Protein AF-A0A080ZHM0-F1 (afdb_monomer_lite)

Foldseek 3Di:
DDDDDDDDDDDDDDDDDDDDDDDDDDPVVVVVVVVVVVVVVVVVVVVVVVVVVVVVVVVVVVVVVVVVVVVVVVVVVVVVVVVVVVVVVVVVVVVVVVVVVVVVVVVVVVVVVVVVVVVVVVVVVVVVVVVVVVVVVVVVVVVVVVVVVVVVVVVVVVVVVVVVVVVVVVVVVVVVVVVVVVVVVVVVVVVVVVVVVVVVVVVVVVVVVVVVVVVVVVVVDDDDDDDDPPVVVVVVVVVVVVVVVVVVVVVVVVVVVVVVVVVVVVVLDDPPVVVVVLVVCCVPDPPNVVSVVVVCVVNVPDQVRCVVVPNHDPPPDDDDDDPPPPPDDDDDDDDDDDDDDDPVVPPPDDPVRVVVVVVVVVVVVVD

pLDDT: mean 74.4, std 22.57, range [29.42, 98.56]

Radius of gyration: 87.2 Å; chains: 1; bounding box: 146×55×268 Å

Sequence (367 aa):
PRARDSRRGGTTAKNTIEAAGGRNCSAKGTIERLQAARHDAVVQNEEVSDVGSHHDRLVQELQHAQTQVEVLATQCQAHEKELILLRDRIEELQAANETLQDDEREARSRAAEYEQGYMDLLTEIEKIKISNEVEKAALMAKSEEHASSIDSQKLYDLEARLTTSEADKIVAQQDAERLQRDLDALEDVLHQFQVASKAQKERVAAMEVELEQAKKELQTRQPLPEPTEGEVNDLKRVMEKLAKKTHECEQLREALESTATQYNSERDVLDKRLAAQLVVAYVDSNKKGEVLQLMARMMSFTEEQKRRVGLGYPIEGNGGGGLFSSIIGLVAPGEGGSAPVDPSAIEGKSFADMWSEFLLDEASKGK

Structure (mmCIF, N/CA/C/O backbone):
data_AF-A0A080ZHM0-F1
#
_entry.id   AF-A0A080ZHM0-F1
#
loop_
_atom_site.group_PDB
_atom_site.id
_atom_site.type_symbol
_atom_site.label_atom_id
_atom_site.label_alt_id
_atom_site.label_comp_id
_atom_site.label_asym_id
_atom_site.label_entity_id
_atom_site.label_seq_id
_atom_site.pdbx_PDB_ins_code
_atom_site.Cartn_x
_atom_site.Cartn_y
_atom_site.Cartn_z
_atom_site.occupancy
_atom_site.B_iso_or_equiv
_atom_site.auth_seq_id
_atom_site.auth_comp_id
_atom_site.auth_asym_id
_atom_site.auth_atom_id
_atom_site.pdbx_PDB_model_num
ATOM 1 N N . PRO A 1 1 ? 22.798 5.427 -99.758 1.00 39.62 1 PRO A N 1
ATOM 2 C CA . PRO A 1 1 ? 22.773 6.784 -100.363 1.00 39.62 1 PRO A CA 1
ATOM 3 C C . PRO A 1 1 ? 23.748 6.877 -101.553 1.00 39.62 1 PRO A C 1
ATOM 5 O O . PRO A 1 1 ? 24.943 6.737 -101.351 1.00 39.62 1 PRO A O 1
ATOM 8 N N . ARG A 1 2 ? 23.165 6.989 -102.762 1.00 35.22 2 ARG A N 1
ATOM 9 C CA . ARG A 1 2 ? 23.664 7.398 -104.106 1.00 35.22 2 ARG A CA 1
ATOM 10 C C . ARG A 1 2 ? 25.187 7.591 -104.292 1.00 35.22 2 ARG A C 1
ATOM 12 O O . ARG A 1 2 ? 25.775 8.362 -103.557 1.00 35.22 2 ARG A O 1
ATOM 19 N N . ALA A 1 3 ? 25.896 6.923 -105.208 1.00 40.38 3 ALA A N 1
ATOM 20 C CA . ALA A 1 3 ? 25.754 6.732 -106.667 1.00 40.38 3 ALA A CA 1
ATOM 21 C C . ALA A 1 3 ? 26.242 7.900 -107.559 1.00 40.38 3 ALA A C 1
ATOM 23 O O . ALA A 1 3 ? 25.756 9.020 -107.426 1.00 40.38 3 ALA A O 1
ATOM 24 N N . ARG A 1 4 ? 27.033 7.487 -108.571 1.00 37.59 4 ARG A N 1
ATOM 25 C CA . ARG A 1 4 ? 27.411 8.077 -109.879 1.00 37.59 4 ARG A CA 1
ATOM 26 C C . ARG A 1 4 ? 28.727 8.854 -109.983 1.00 37.59 4 ARG A C 1
ATOM 28 O O . ARG A 1 4 ? 29.068 9.564 -109.055 1.00 37.59 4 ARG A O 1
ATOM 35 N N . ASP A 1 5 ? 29.431 8.923 -111.117 1.00 42.56 5 ASP A N 1
ATOM 36 C CA . ASP A 1 5 ? 29.635 8.154 -112.375 1.00 42.56 5 ASP A CA 1
ATOM 37 C C . ASP A 1 5 ? 30.340 9.141 -113.350 1.00 42.56 5 ASP A C 1
ATOM 39 O O . ASP A 1 5 ? 30.078 10.341 -113.275 1.00 42.56 5 ASP A O 1
ATOM 43 N N . SER A 1 6 ? 31.106 8.615 -114.319 1.00 37.19 6 SER A N 1
ATOM 44 C CA . SER A 1 6 ? 31.456 9.217 -115.630 1.00 37.19 6 SER A CA 1
ATOM 45 C C . SER A 1 6 ? 32.585 10.278 -115.712 1.00 37.19 6 SER A C 1
ATOM 47 O O . SER A 1 6 ? 32.684 11.135 -114.850 1.00 37.19 6 SER A O 1
ATOM 49 N N . ARG A 1 7 ? 33.404 10.447 -116.773 1.00 38.41 7 ARG A N 1
ATOM 50 C CA . ARG A 1 7 ? 33.971 9.683 -117.925 1.00 38.41 7 ARG A CA 1
ATOM 51 C C . ARG A 1 7 ? 34.630 10.733 -118.864 1.00 38.41 7 ARG A C 1
ATOM 53 O O . ARG A 1 7 ? 34.099 11.832 -118.959 1.00 38.41 7 ARG A O 1
ATOM 60 N N . ARG A 1 8 ? 35.618 10.311 -119.680 1.00 33.88 8 ARG A N 1
ATOM 61 C CA . ARG A 1 8 ? 36.198 10.955 -120.907 1.00 33.88 8 ARG A CA 1
ATOM 62 C C . ARG A 1 8 ? 37.084 12.196 -120.684 1.00 33.88 8 ARG A C 1
ATOM 64 O O . ARG A 1 8 ? 36.764 13.033 -119.867 1.00 33.88 8 ARG A O 1
ATOM 71 N N . GLY A 1 9 ? 38.196 12.411 -121.391 1.00 31.44 9 GLY A N 1
ATOM 72 C CA . GLY A 1 9 ? 38.709 11.848 -122.647 1.00 31.44 9 GLY A CA 1
ATOM 73 C C . GLY A 1 9 ? 39.011 12.999 -123.620 1.00 31.44 9 GLY A C 1
ATOM 74 O O . GLY A 1 9 ? 38.107 13.771 -123.918 1.00 31.44 9 GLY A O 1
ATOM 75 N N . GLY A 1 10 ? 40.246 13.116 -124.116 1.00 32.09 10 GLY A N 1
ATOM 76 C CA . GLY A 1 10 ? 40.623 14.126 -125.111 1.00 32.09 10 GLY A CA 1
ATOM 77 C C . GLY A 1 10 ? 42.081 13.998 -125.550 1.00 32.09 10 GLY A C 1
ATOM 78 O O . GLY A 1 10 ? 42.990 14.335 -124.801 1.00 32.09 10 GLY A O 1
ATOM 79 N N . THR A 1 11 ? 42.289 13.497 -126.765 1.00 34.88 11 THR A N 1
ATOM 80 C CA . THR A 1 11 ? 43.578 13.372 -127.456 1.00 34.88 11 THR A CA 1
ATOM 81 C C . THR A 1 11 ? 43.416 14.061 -128.806 1.00 34.88 11 THR A C 1
ATOM 83 O O . THR A 1 11 ? 42.456 13.762 -129.517 1.00 34.88 11 THR A O 1
ATOM 86 N N . THR A 1 12 ? 44.344 14.940 -129.185 1.00 35.91 12 THR A N 1
ATOM 87 C CA . THR A 1 12 ? 44.371 15.537 -130.527 1.00 35.91 12 THR A CA 1
ATOM 88 C C . THR A 1 12 ? 45.809 15.564 -131.026 1.00 35.91 12 THR A C 1
ATOM 90 O O . THR A 1 12 ? 46.665 16.223 -130.448 1.00 35.91 12 THR A O 1
ATOM 93 N N . ALA A 1 13 ? 46.060 14.840 -132.112 1.00 32.66 13 ALA A N 1
ATOM 94 C CA . ALA A 1 13 ? 47.261 14.935 -132.927 1.00 32.66 13 ALA A CA 1
ATOM 95 C C . ALA A 1 13 ? 46.839 15.332 -134.343 1.00 32.66 13 ALA A C 1
ATOM 97 O O . ALA A 1 13 ? 45.836 14.805 -134.831 1.00 32.66 13 ALA A O 1
ATOM 98 N N . LYS A 1 14 ? 47.612 16.223 -134.977 1.00 34.69 14 LYS A N 1
ATOM 99 C CA . LYS A 1 14 ? 47.964 16.251 -136.413 1.00 34.69 14 LYS A CA 1
ATOM 100 C C . LYS A 1 14 ? 48.491 17.637 -136.796 1.00 34.69 14 LYS A C 1
ATOM 102 O O . LYS A 1 14 ? 47.764 18.616 -136.691 1.00 34.69 14 LYS A O 1
ATOM 107 N N . ASN A 1 15 ? 49.715 17.703 -137.313 1.00 32.84 15 ASN A N 1
ATOM 108 C CA . ASN A 1 15 ? 49.937 17.995 -138.732 1.00 32.84 15 ASN A CA 1
ATOM 109 C C . ASN A 1 15 ? 51.432 17.991 -139.069 1.00 32.84 15 ASN A C 1
ATOM 111 O O . ASN A 1 15 ? 52.245 18.626 -138.406 1.00 32.84 15 ASN A O 1
ATOM 115 N N . THR A 1 16 ? 51.742 17.276 -140.145 1.00 33.47 16 THR A N 1
ATOM 116 C CA . THR A 1 16 ? 53.037 17.183 -140.819 1.00 33.47 16 THR A CA 1
ATOM 117 C C . THR A 1 16 ? 52.903 17.927 -142.149 1.00 33.47 16 THR A C 1
ATOM 119 O O . THR A 1 16 ? 51.913 17.715 -142.848 1.00 33.47 16 THR A O 1
ATOM 122 N N . ILE A 1 17 ? 53.877 18.764 -142.516 1.00 36.59 17 ILE A N 1
ATOM 123 C CA . ILE A 1 17 ? 54.080 19.259 -143.889 1.00 36.59 17 ILE A CA 1
ATOM 124 C C . ILE A 1 17 ? 55.574 19.114 -144.212 1.00 36.59 17 ILE A C 1
ATOM 126 O O . ILE A 1 17 ? 56.422 19.671 -143.518 1.00 36.59 17 ILE A O 1
ATOM 130 N N . GLU A 1 18 ? 55.875 18.335 -145.251 1.00 32.72 18 GLU A N 1
ATOM 131 C CA . GLU A 1 18 ? 57.177 18.241 -145.921 1.00 32.72 18 GLU A CA 1
ATOM 132 C C . GLU A 1 18 ? 57.369 19.408 -146.907 1.00 32.72 18 GLU A C 1
ATOM 134 O O . GLU A 1 18 ? 56.422 19.786 -147.594 1.00 32.72 18 GLU A O 1
ATOM 139 N N . ALA A 1 19 ? 58.599 19.926 -147.039 1.00 31.19 19 ALA A N 1
ATOM 140 C CA . ALA A 1 19 ? 59.441 19.750 -148.240 1.00 31.19 19 ALA A CA 1
ATOM 141 C C . ALA A 1 19 ? 60.530 20.842 -148.409 1.00 31.19 19 ALA A C 1
ATOM 143 O O . ALA A 1 19 ? 60.248 22.032 -148.474 1.00 31.19 19 ALA A O 1
ATOM 144 N N . ALA A 1 20 ? 61.763 20.348 -148.587 1.00 32.31 20 ALA A N 1
ATOM 145 C CA . ALA A 1 20 ? 62.859 20.817 -149.450 1.00 32.31 20 ALA A CA 1
ATOM 146 C C . ALA A 1 20 ? 63.469 22.237 -149.310 1.00 32.31 20 ALA A C 1
ATOM 148 O O . ALA A 1 20 ? 62.893 23.248 -149.693 1.00 32.31 20 ALA A O 1
ATOM 149 N N . GLY A 1 21 ? 64.764 22.267 -148.961 1.00 34.16 21 GLY A N 1
ATOM 150 C CA . GLY A 1 21 ? 65.674 23.396 -149.204 1.00 34.16 21 GLY A CA 1
ATOM 151 C C . GLY A 1 21 ? 67.065 23.148 -148.608 1.00 34.16 21 GLY A C 1
ATOM 152 O O . GLY A 1 21 ? 67.239 23.200 -147.397 1.00 34.16 21 GLY A O 1
ATOM 153 N N . GLY A 1 22 ? 68.045 22.803 -149.448 1.00 32.03 22 GLY A N 1
ATOM 154 C CA . GLY A 1 22 ? 69.364 22.312 -149.034 1.00 32.03 22 GLY A CA 1
ATOM 155 C C . GLY A 1 22 ? 70.416 23.357 -148.620 1.00 32.03 22 GLY A C 1
ATOM 156 O O . GLY A 1 22 ? 70.275 24.551 -148.867 1.00 32.03 22 GLY A O 1
ATOM 157 N N . ARG A 1 23 ? 71.541 22.802 -148.127 1.00 37.34 23 ARG A N 1
ATOM 158 C CA . ARG A 1 23 ? 72.894 23.368 -147.894 1.00 37.34 23 ARG A CA 1
ATOM 159 C C . ARG A 1 23 ? 73.147 24.126 -146.575 1.00 37.34 23 ARG A C 1
ATOM 161 O O . ARG A 1 23 ? 72.994 25.335 -146.507 1.00 37.34 23 ARG A O 1
ATOM 168 N N . ASN A 1 24 ? 73.659 23.406 -145.564 1.00 38.78 24 ASN A N 1
ATOM 169 C CA . ASN A 1 24 ? 74.934 23.707 -144.875 1.00 38.78 24 ASN A CA 1
ATOM 170 C C . ASN A 1 24 ? 75.223 22.646 -143.791 1.00 38.78 24 ASN A C 1
ATOM 172 O O . ASN A 1 24 ? 74.751 22.715 -142.658 1.00 38.78 24 ASN A O 1
ATOM 176 N N . CYS A 1 25 ? 75.995 21.632 -144.170 1.00 46.56 25 CYS A N 1
ATOM 177 C CA . CYS A 1 25 ? 76.464 20.525 -143.342 1.00 46.56 25 CYS A CA 1
ATOM 178 C C . CYS A 1 25 ? 77.856 20.843 -142.765 1.00 46.56 25 CYS A C 1
ATOM 180 O O . CYS A 1 25 ? 78.771 21.097 -143.540 1.00 46.56 25 CYS A O 1
ATOM 182 N N . SER A 1 26 ? 77.991 20.842 -141.428 1.00 48.81 26 SER A N 1
ATOM 183 C CA . SER A 1 26 ? 79.200 20.485 -140.635 1.00 48.81 26 SER A CA 1
ATOM 184 C C . SER A 1 26 ? 79.243 21.166 -139.246 1.00 48.81 26 SER A C 1
ATOM 186 O O . SER A 1 26 ? 79.773 20.590 -138.306 1.00 48.81 26 SER A O 1
ATOM 188 N N . ALA A 1 27 ? 78.592 22.321 -139.037 1.00 54.38 27 ALA A N 1
ATOM 189 C CA . ALA A 1 27 ? 78.582 22.995 -137.720 1.00 54.38 27 ALA A CA 1
ATOM 190 C C . ALA A 1 27 ? 77.336 22.701 -136.848 1.00 54.38 27 ALA A C 1
ATOM 192 O O . ALA A 1 27 ? 77.372 22.863 -135.631 1.00 54.38 27 ALA A O 1
ATOM 193 N N . LYS A 1 28 ? 76.231 22.236 -137.450 1.00 54.91 28 LYS A N 1
ATOM 194 C CA . LYS A 1 28 ? 74.929 22.067 -136.774 1.00 54.91 28 LYS A CA 1
ATOM 195 C C . LYS A 1 28 ? 74.809 20.761 -135.967 1.00 54.91 28 LYS A C 1
ATOM 197 O O . LYS A 1 28 ? 74.303 20.771 -134.853 1.00 54.91 28 LYS A O 1
ATOM 202 N N . GLY A 1 29 ? 75.391 19.665 -136.465 1.00 60.91 29 GLY A N 1
ATOM 203 C CA . GLY A 1 29 ? 75.328 18.344 -135.815 1.00 60.91 29 GLY A CA 1
ATOM 204 C C . GLY A 1 29 ? 76.231 18.167 -134.583 1.00 60.91 29 GLY A C 1
ATOM 205 O O . GLY A 1 29 ? 76.121 17.165 -133.875 1.00 60.91 29 GLY A O 1
ATOM 206 N N . THR A 1 30 ? 77.138 19.110 -134.319 1.00 61.12 30 THR A N 1
ATOM 207 C CA . THR A 1 30 ? 77.960 19.130 -133.094 1.00 61.12 30 THR A CA 1
ATOM 208 C C . THR A 1 30 ? 77.266 19.928 -131.988 1.00 61.12 30 THR A C 1
ATOM 210 O O . THR A 1 30 ? 77.315 19.541 -130.824 1.00 61.12 30 THR A O 1
ATOM 213 N N . ILE A 1 31 ? 76.541 20.990 -132.358 1.00 60.78 31 ILE A N 1
ATOM 214 C CA . ILE A 1 31 ? 75.712 21.780 -131.439 1.00 60.78 31 ILE A CA 1
ATOM 215 C C . ILE A 1 31 ? 74.497 20.967 -130.981 1.00 60.78 31 ILE A C 1
ATOM 217 O O . ILE A 1 31 ? 74.216 20.939 -129.790 1.00 60.78 31 ILE A O 1
ATOM 221 N N . GLU A 1 32 ? 73.844 20.225 -131.878 1.00 64.81 32 GLU A N 1
ATOM 222 C CA . GLU A 1 32 ? 72.709 19.360 -131.517 1.00 64.81 32 GLU A CA 1
ATOM 223 C C . GLU A 1 32 ? 73.115 18.217 -130.570 1.00 64.81 32 GLU A C 1
ATOM 225 O O . GLU A 1 32 ? 72.373 17.897 -129.648 1.00 64.81 32 GLU A O 1
ATOM 230 N N . ARG A 1 33 ? 74.324 17.651 -130.709 1.00 63.22 33 ARG A N 1
ATOM 231 C CA . ARG A 1 33 ? 74.833 16.629 -129.773 1.00 63.22 33 ARG A CA 1
ATOM 232 C C . ARG A 1 33 ? 75.185 17.194 -128.395 1.00 63.22 33 ARG A C 1
ATOM 234 O O . ARG A 1 33 ? 74.928 16.535 -127.394 1.00 63.22 33 ARG A O 1
ATOM 241 N N . LEU A 1 34 ? 75.718 18.416 -128.325 1.00 61.12 34 LEU A N 1
ATOM 242 C CA . LEU A 1 34 ? 75.947 19.108 -127.049 1.00 61.12 34 LEU A CA 1
ATOM 243 C C . LEU A 1 34 ? 74.636 19.581 -126.405 1.00 61.12 34 LEU A C 1
ATOM 245 O O . LEU A 1 34 ? 74.526 19.585 -125.183 1.00 61.12 34 LEU A O 1
ATOM 249 N N . GLN A 1 35 ? 73.629 19.938 -127.203 1.00 67.19 35 GLN A N 1
ATOM 250 C CA . GLN A 1 35 ? 72.289 20.275 -126.719 1.00 67.19 35 GLN A CA 1
ATOM 251 C C . GLN A 1 35 ? 71.528 19.041 -126.227 1.00 67.19 35 GLN A C 1
ATOM 253 O O . GLN A 1 35 ? 70.862 19.140 -125.203 1.00 67.19 35 GLN A O 1
ATOM 258 N N . ALA A 1 36 ? 71.681 17.885 -126.879 1.00 66.81 36 ALA A N 1
ATOM 259 C CA . ALA A 1 36 ? 71.121 16.615 -126.419 1.00 66.81 36 ALA A CA 1
ATOM 260 C C . ALA A 1 36 ? 71.795 16.128 -125.127 1.00 66.81 36 ALA A C 1
ATOM 262 O O . ALA A 1 36 ? 71.100 15.832 -124.169 1.00 66.81 36 ALA A O 1
ATOM 263 N N . ALA A 1 37 ? 73.131 16.160 -125.036 1.00 65.44 37 ALA A N 1
ATOM 264 C CA . ALA A 1 37 ? 73.840 15.803 -123.802 1.00 65.44 37 ALA A CA 1
ATOM 265 C C . ALA A 1 37 ? 73.542 16.773 -122.642 1.00 65.44 37 ALA A C 1
ATOM 267 O O . ALA A 1 37 ? 73.485 16.366 -121.485 1.00 65.44 37 ALA A O 1
ATOM 268 N N . ARG A 1 38 ? 73.320 18.061 -122.942 1.00 63.41 38 ARG A N 1
ATOM 269 C CA . ARG A 1 38 ? 72.868 19.049 -121.953 1.00 63.41 38 ARG A CA 1
ATOM 270 C C . ARG A 1 38 ? 71.420 18.810 -121.536 1.00 63.41 38 ARG A C 1
ATOM 272 O O . ARG A 1 38 ? 71.125 18.973 -120.362 1.00 63.41 38 ARG A O 1
ATOM 279 N N . HIS A 1 39 ? 70.536 18.437 -122.459 1.00 64.62 39 HIS A N 1
ATOM 280 C CA . HIS A 1 39 ? 69.167 18.066 -122.117 1.00 64.62 39 HIS A CA 1
ATOM 281 C C . HIS A 1 39 ? 69.118 16.775 -121.305 1.00 64.62 39 HIS A C 1
ATOM 283 O O . HIS A 1 39 ? 68.443 16.777 -120.292 1.00 64.62 39 HIS A O 1
ATOM 289 N N . ASP A 1 40 ? 69.891 15.743 -121.640 1.00 63.06 40 ASP A N 1
ATOM 290 C CA . ASP A 1 40 ? 69.966 14.512 -120.844 1.00 63.06 40 ASP A CA 1
ATOM 291 C C . ASP A 1 40 ? 70.550 14.768 -119.448 1.00 63.06 40 ASP A C 1
ATOM 293 O O . ASP A 1 40 ? 70.038 14.241 -118.468 1.00 63.06 40 ASP A O 1
ATOM 297 N N . ALA A 1 41 ? 71.562 15.633 -119.313 1.00 61.25 41 ALA A N 1
ATOM 298 C CA . ALA A 1 41 ? 72.088 16.025 -118.003 1.00 61.25 41 ALA A CA 1
ATOM 299 C C . ALA A 1 41 ? 71.102 16.888 -117.189 1.00 61.25 41 ALA A C 1
ATOM 301 O O . ALA A 1 41 ? 71.096 16.823 -115.963 1.00 61.25 41 ALA A O 1
ATOM 302 N N . VAL A 1 42 ? 70.271 17.702 -117.851 1.00 64.12 42 VAL A N 1
ATOM 303 C CA . VAL A 1 42 ? 69.208 18.488 -117.201 1.00 64.12 42 VAL A CA 1
ATOM 304 C C . VAL A 1 42 ? 68.037 17.593 -116.809 1.00 64.12 42 VAL A C 1
ATOM 306 O O . VAL A 1 42 ? 67.571 17.721 -115.692 1.00 64.12 42 VAL A O 1
ATOM 309 N N . VAL A 1 43 ? 67.631 16.646 -117.654 1.00 61.91 43 VAL A N 1
ATOM 310 C CA . VAL A 1 43 ? 66.567 15.674 -117.361 1.00 61.91 43 VAL A CA 1
ATOM 311 C C . VAL A 1 43 ? 67.002 14.723 -116.249 1.00 61.91 43 VAL A C 1
ATOM 313 O O . VAL A 1 43 ? 66.233 14.490 -115.331 1.00 61.91 43 VAL A O 1
ATOM 316 N N . GLN A 1 44 ? 68.255 14.259 -116.237 1.00 60.38 44 GLN A N 1
ATOM 317 C CA . GLN A 1 44 ? 68.784 13.477 -115.114 1.00 60.38 44 GLN A CA 1
ATOM 318 C C . GLN A 1 44 ? 68.883 14.305 -113.826 1.00 60.38 44 GLN A C 1
ATOM 320 O O . GLN A 1 44 ? 68.579 13.790 -112.756 1.00 60.38 44 GLN A O 1
ATOM 325 N N . ASN A 1 45 ? 69.258 15.588 -113.896 1.00 59.12 45 ASN A N 1
ATOM 326 C CA . ASN A 1 45 ? 69.236 16.468 -112.721 1.00 59.12 45 ASN A CA 1
ATOM 327 C C . ASN A 1 45 ? 67.811 16.811 -112.261 1.00 59.12 45 ASN A C 1
ATOM 329 O O . ASN A 1 45 ? 67.597 16.970 -111.064 1.00 59.12 45 ASN A O 1
ATOM 333 N N . GLU A 1 46 ? 66.843 16.919 -113.171 1.00 60.41 46 GLU A N 1
ATOM 334 C CA . GLU A 1 46 ? 65.430 17.164 -112.867 1.00 60.41 46 GLU A CA 1
ATOM 335 C C . GLU A 1 46 ? 64.759 15.911 -112.294 1.00 60.41 46 GLU A C 1
ATOM 337 O O . GLU A 1 46 ? 64.049 16.029 -111.306 1.00 60.41 46 GLU A O 1
ATOM 342 N N . GLU A 1 47 ? 65.051 14.713 -112.807 1.00 59.97 47 GLU A N 1
ATOM 343 C CA . GLU A 1 47 ? 64.595 13.440 -112.231 1.00 59.97 47 GLU A CA 1
ATOM 344 C C . GLU A 1 47 ? 65.232 13.184 -110.856 1.00 59.97 47 GLU A C 1
ATOM 346 O O . GLU A 1 47 ? 64.541 12.779 -109.924 1.00 59.97 47 GLU A O 1
ATOM 351 N N . VAL A 1 48 ? 66.523 13.484 -110.669 1.00 60.97 48 VAL A N 1
ATOM 352 C CA . VAL A 1 48 ? 67.185 13.400 -109.351 1.00 60.97 48 VAL A CA 1
ATOM 353 C C . VAL A 1 48 ? 66.656 14.473 -108.386 1.00 60.97 48 VAL A C 1
ATOM 355 O O . VAL A 1 48 ? 66.526 14.206 -107.191 1.00 60.97 48 VAL A O 1
ATOM 358 N N . SER A 1 49 ? 66.296 15.662 -108.881 1.00 64.44 49 SER A N 1
ATOM 359 C CA . SER A 1 49 ? 65.679 16.731 -108.083 1.00 64.44 49 SER A CA 1
ATOM 360 C C . SER A 1 49 ? 64.224 16.427 -107.713 1.00 64.44 49 SER A C 1
ATOM 362 O O . SER A 1 49 ? 63.808 16.740 -106.599 1.00 64.44 49 SER A O 1
ATOM 364 N N . ASP A 1 50 ? 63.446 15.823 -108.611 1.00 67.81 50 ASP A N 1
ATOM 365 C CA . ASP A 1 50 ? 62.049 15.441 -108.382 1.00 67.81 50 ASP A CA 1
ATOM 366 C C . ASP A 1 5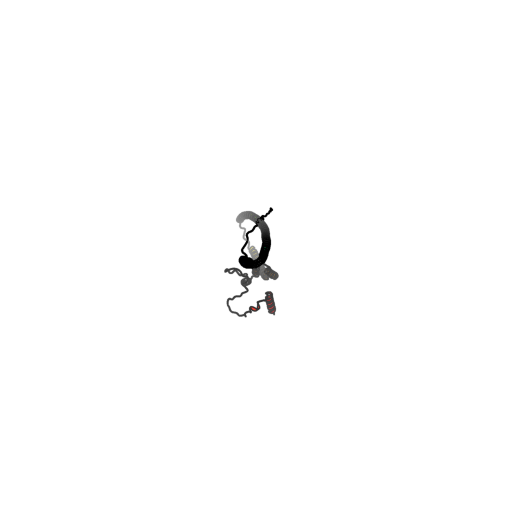0 ? 61.968 14.258 -107.409 1.00 67.81 50 ASP A C 1
ATOM 368 O O . ASP A 1 50 ? 61.250 14.324 -106.408 1.00 67.81 50 ASP A O 1
ATOM 372 N N . VAL A 1 51 ? 62.818 13.240 -107.596 1.00 72.06 51 VAL A N 1
ATOM 373 C CA . VAL A 1 51 ? 62.980 12.122 -106.650 1.00 72.06 51 VAL A CA 1
ATOM 374 C C . VAL A 1 51 ? 63.486 12.613 -105.290 1.00 72.06 51 VAL A C 1
ATOM 376 O O . VAL A 1 51 ? 63.005 12.132 -104.264 1.00 72.06 51 VAL A O 1
ATOM 379 N N . GLY A 1 52 ? 64.391 13.597 -105.257 1.00 73.50 52 GLY A N 1
ATOM 380 C CA . GLY A 1 52 ? 64.829 14.262 -104.025 1.00 73.50 52 GLY A CA 1
ATOM 381 C C . GLY A 1 52 ? 63.686 14.982 -103.305 1.00 73.50 52 GLY A C 1
ATOM 382 O O . GLY A 1 52 ? 63.471 14.755 -102.119 1.00 73.50 52 GLY A O 1
ATOM 383 N N . SER A 1 53 ? 62.875 15.761 -104.028 1.00 78.69 53 SER A N 1
ATOM 384 C CA . SER A 1 53 ? 61.731 16.484 -103.451 1.00 78.69 53 SER A CA 1
ATOM 385 C C . SER A 1 53 ? 60.620 15.556 -102.942 1.00 78.69 53 SER A C 1
ATOM 387 O O . SER A 1 53 ? 60.014 15.803 -101.897 1.00 78.69 53 SER A O 1
ATOM 389 N N . HIS A 1 54 ? 60.375 14.449 -103.647 1.00 81.69 54 HIS A N 1
ATOM 390 C CA . HIS A 1 54 ? 59.429 13.420 -103.235 1.00 81.69 54 HIS A CA 1
ATOM 391 C C . HIS A 1 54 ? 59.946 12.642 -102.017 1.00 81.69 54 HIS A C 1
ATOM 393 O O . HIS A 1 54 ? 59.178 12.343 -101.102 1.00 81.69 54 HIS A O 1
ATOM 399 N N . HIS A 1 55 ? 61.246 12.339 -101.975 1.00 83.75 55 HIS A N 1
ATOM 400 C CA . HIS A 1 55 ? 61.888 11.742 -100.807 1.00 83.75 55 HIS A CA 1
ATOM 401 C C . HIS A 1 55 ? 61.793 12.665 -99.587 1.00 83.75 55 HIS A C 1
ATOM 403 O O . HIS A 1 55 ? 61.335 12.220 -98.538 1.00 83.75 55 HIS A O 1
ATOM 409 N N . ASP A 1 56 ? 62.111 13.952 -99.735 1.00 86.94 56 ASP A N 1
ATOM 410 C CA . ASP A 1 56 ? 62.014 14.945 -98.660 1.00 86.94 56 ASP A CA 1
ATOM 411 C C . ASP A 1 56 ? 60.575 15.101 -98.148 1.00 86.94 56 ASP A C 1
ATOM 413 O O . ASP A 1 56 ? 60.344 15.185 -96.940 1.00 86.94 56 ASP A O 1
ATOM 417 N N . ARG A 1 57 ? 59.584 15.071 -99.048 1.00 88.50 57 ARG A N 1
ATOM 418 C CA . ARG A 1 57 ? 58.164 15.085 -98.678 1.00 88.50 57 ARG A CA 1
ATOM 419 C C . ARG A 1 57 ? 57.761 13.839 -97.890 1.00 88.50 57 ARG A C 1
ATOM 421 O O . ARG A 1 57 ? 57.103 13.969 -96.863 1.00 88.50 57 ARG A O 1
ATOM 428 N N . LEU A 1 58 ? 58.166 12.648 -98.331 1.00 89.69 58 LEU A N 1
ATOM 429 C CA . LEU A 1 58 ? 57.910 11.407 -97.593 1.00 89.69 58 LEU A CA 1
ATOM 430 C C . LEU A 1 58 ? 58.602 11.404 -96.227 1.00 89.69 58 LEU A C 1
ATOM 432 O O . LEU A 1 58 ? 58.029 10.921 -95.254 1.00 89.69 58 LEU A O 1
ATOM 436 N N . VAL A 1 59 ? 59.810 11.963 -96.133 1.00 90.75 59 VAL A N 1
ATOM 437 C CA . VAL A 1 59 ? 60.528 12.129 -94.864 1.00 90.75 59 VAL A CA 1
ATOM 438 C C . VAL A 1 59 ? 59.764 13.071 -93.933 1.00 90.75 59 VAL A C 1
ATOM 440 O O . VAL A 1 59 ? 59.599 12.745 -92.760 1.00 90.75 59 VAL A O 1
ATOM 443 N N . GLN A 1 60 ? 59.234 14.189 -94.435 1.00 91.31 60 GLN A N 1
ATOM 444 C CA . GLN A 1 60 ? 58.396 15.100 -93.645 1.00 91.31 60 GLN A CA 1
ATOM 445 C C . GLN A 1 60 ? 57.077 14.453 -93.209 1.00 91.31 60 GLN A C 1
ATOM 447 O O . GLN A 1 60 ? 56.676 14.605 -92.058 1.00 91.31 60 GLN A O 1
ATOM 452 N N . GLU A 1 61 ? 56.409 13.708 -94.091 1.00 92.12 61 GLU A N 1
ATOM 453 C CA . GLU A 1 61 ? 55.179 12.977 -93.763 1.00 92.12 61 GLU A CA 1
ATOM 454 C C . GLU A 1 61 ? 55.445 11.884 -92.712 1.00 92.12 61 GLU A C 1
ATOM 456 O O . GLU A 1 61 ? 54.665 11.735 -91.771 1.00 92.12 61 GLU A O 1
ATOM 461 N N . LEU A 1 62 ? 56.579 11.181 -92.801 1.00 92.69 62 LEU A N 1
ATOM 462 C CA . LEU A 1 62 ? 57.005 10.189 -91.812 1.00 92.69 62 LEU A CA 1
ATOM 463 C C . LEU A 1 62 ? 57.358 10.839 -90.470 1.00 92.69 62 LEU A C 1
ATOM 465 O O . LEU A 1 62 ? 56.921 10.349 -89.432 1.00 92.69 62 LEU A O 1
ATOM 469 N N . GLN A 1 63 ? 58.079 11.963 -90.471 1.00 93.31 63 GLN A N 1
ATOM 470 C CA . GLN A 1 63 ? 58.362 12.744 -89.260 1.00 93.31 63 GLN A CA 1
ATOM 471 C C . GLN A 1 63 ? 57.071 13.272 -88.624 1.00 93.31 63 GLN A C 1
ATOM 473 O O . GLN A 1 63 ? 56.901 13.227 -87.405 1.00 93.31 63 GLN A O 1
ATOM 478 N N . HIS A 1 64 ? 56.121 13.730 -89.438 1.00 94.06 64 HIS A N 1
ATOM 479 C CA . HIS A 1 64 ? 54.829 14.187 -88.950 1.00 94.06 64 HIS A CA 1
ATOM 480 C C . HIS A 1 64 ? 54.023 13.037 -88.335 1.00 94.06 64 HIS A C 1
ATOM 482 O O . HIS A 1 64 ? 53.530 13.172 -87.218 1.00 94.06 64 HIS A O 1
ATOM 488 N N . ALA A 1 65 ? 53.951 11.883 -89.000 1.00 93.12 65 ALA A N 1
ATOM 489 C CA . ALA A 1 65 ? 53.310 10.692 -88.448 1.00 93.12 65 ALA A CA 1
ATOM 490 C C . ALA A 1 65 ? 54.001 10.217 -87.158 1.00 93.12 65 ALA A C 1
ATOM 492 O O . ALA A 1 65 ? 53.323 9.861 -86.196 1.00 93.12 65 ALA A O 1
ATOM 493 N N . GLN A 1 66 ? 55.334 10.276 -87.095 1.00 94.88 66 GLN A N 1
ATOM 494 C CA . GLN A 1 66 ? 56.100 9.918 -85.904 1.00 94.88 66 GLN A CA 1
ATOM 495 C C . GLN A 1 66 ? 55.766 10.836 -84.720 1.00 94.88 66 GLN A C 1
ATOM 497 O O . GLN A 1 66 ? 55.447 10.342 -83.642 1.00 94.88 66 GLN A O 1
ATOM 502 N N . THR A 1 67 ? 55.743 12.157 -84.924 1.00 94.69 67 THR A N 1
ATOM 503 C CA . THR A 1 67 ? 55.368 13.105 -83.856 1.00 94.69 67 THR A CA 1
ATOM 504 C C . THR A 1 67 ? 53.915 12.922 -83.405 1.00 94.69 67 THR A C 1
ATOM 506 O O . THR A 1 67 ? 53.631 13.000 -82.212 1.00 94.69 67 THR A O 1
ATOM 509 N N . GLN A 1 68 ? 52.987 12.613 -84.319 1.00 95.94 68 GLN A N 1
ATOM 510 C CA . GLN A 1 68 ? 51.600 12.295 -83.958 1.00 95.94 68 GLN A CA 1
ATOM 511 C C . GLN A 1 68 ? 51.495 11.021 -83.110 1.00 95.94 68 GLN A C 1
ATOM 513 O O . GLN A 1 68 ? 50.763 11.007 -82.120 1.00 95.94 68 GLN A O 1
ATOM 518 N N . VAL A 1 69 ? 52.228 9.963 -83.471 1.00 95.69 69 VAL A N 1
ATOM 519 C CA . VAL A 1 69 ? 52.273 8.716 -82.693 1.00 95.69 69 VAL A CA 1
ATOM 520 C C . VAL A 1 69 ? 52.864 8.966 -81.306 1.00 95.69 69 VAL A C 1
ATOM 522 O O . VAL A 1 69 ? 52.312 8.475 -80.325 1.00 95.69 69 VAL A O 1
ATOM 525 N N . GLU A 1 70 ? 53.926 9.766 -81.199 1.00 95.50 70 GLU A N 1
ATOM 526 C CA . GLU A 1 70 ? 54.526 10.142 -79.912 1.00 95.50 70 GLU A CA 1
ATOM 527 C C . GLU A 1 70 ? 53.537 10.925 -79.030 1.00 95.50 70 GLU A C 1
ATOM 529 O O . GLU A 1 70 ? 53.361 10.592 -77.856 1.00 95.50 70 GLU A O 1
ATOM 534 N N . VAL A 1 71 ? 52.812 11.903 -79.587 1.00 95.94 71 VAL A N 1
ATOM 535 C CA . VAL A 1 71 ? 51.775 12.652 -78.853 1.00 95.94 71 VAL A CA 1
ATOM 536 C C . VAL A 1 71 ? 50.658 11.723 -78.375 1.00 95.94 71 VAL A C 1
ATOM 538 O O . VAL A 1 71 ? 50.316 11.744 -77.191 1.00 95.94 71 VAL A O 1
ATOM 541 N N . LEU A 1 72 ? 50.118 10.873 -79.251 1.00 96.12 72 LEU A N 1
ATOM 542 C CA . LEU A 1 72 ? 49.074 9.918 -78.869 1.00 96.12 72 LEU A CA 1
ATOM 543 C C . LEU A 1 72 ? 49.570 8.930 -77.808 1.00 96.12 72 LEU A C 1
ATOM 545 O O . LEU A 1 72 ? 48.841 8.648 -76.862 1.00 96.12 72 LEU A O 1
ATOM 549 N N . ALA A 1 73 ? 50.818 8.466 -77.895 1.00 96.06 73 ALA A N 1
ATOM 550 C CA . ALA A 1 73 ? 51.412 7.594 -76.884 1.00 96.06 73 ALA A CA 1
ATOM 551 C C . ALA A 1 73 ? 51.479 8.278 -75.508 1.00 96.06 73 ALA A C 1
ATOM 553 O O . ALA A 1 73 ? 51.096 7.673 -74.505 1.00 96.06 73 ALA A O 1
ATOM 554 N N . THR A 1 74 ? 51.887 9.552 -75.446 1.00 96.31 74 THR A N 1
ATOM 555 C CA . THR A 1 74 ? 51.896 10.307 -74.178 1.00 96.31 74 THR A CA 1
ATOM 556 C C . THR A 1 74 ? 50.492 10.524 -73.610 1.00 96.31 74 THR A C 1
ATOM 558 O O . THR A 1 74 ? 50.306 10.441 -72.396 1.00 96.31 74 THR A O 1
ATOM 561 N N . GLN A 1 75 ? 49.489 10.741 -74.467 1.00 96.69 75 GLN A N 1
ATOM 562 C CA . GLN A 1 75 ? 48.090 10.865 -74.050 1.00 96.69 75 GLN A CA 1
ATOM 563 C C . GLN A 1 75 ? 47.535 9.535 -73.531 1.00 96.69 75 GLN A C 1
ATOM 565 O O . GLN A 1 75 ? 46.936 9.504 -72.458 1.00 96.69 75 GLN A O 1
ATOM 570 N N . CYS A 1 76 ? 47.788 8.423 -74.228 1.00 96.00 76 CYS A N 1
ATOM 571 C CA . CYS A 1 76 ? 47.424 7.087 -73.756 1.00 96.00 76 CYS A CA 1
ATOM 572 C C . CYS A 1 76 ? 48.064 6.784 -72.396 1.00 96.00 76 CYS A C 1
ATOM 574 O O . CYS A 1 76 ? 47.376 6.305 -71.500 1.00 96.00 76 CYS A O 1
ATOM 576 N N . GLN A 1 77 ? 49.338 7.137 -72.206 1.00 96.94 77 GLN A N 1
ATOM 577 C CA . GLN A 1 77 ? 50.026 6.959 -70.927 1.00 96.94 77 GLN A CA 1
ATOM 578 C C . GLN A 1 77 ? 49.427 7.832 -69.809 1.00 96.94 77 GLN A C 1
ATOM 580 O O . GLN A 1 77 ? 49.359 7.403 -68.657 1.00 96.94 77 GLN A O 1
ATOM 585 N N . ALA A 1 78 ? 49.005 9.062 -70.115 1.00 96.44 78 ALA A N 1
ATOM 586 C CA . ALA A 1 78 ? 48.340 9.931 -69.145 1.00 96.44 78 ALA A CA 1
ATOM 587 C C . ALA A 1 78 ? 46.978 9.358 -68.720 1.00 96.44 78 ALA A C 1
ATOM 589 O O . ALA A 1 78 ? 46.702 9.274 -67.523 1.00 96.44 78 ALA A O 1
ATOM 590 N N . HIS A 1 79 ? 46.175 8.894 -69.680 1.00 96.56 79 HIS A N 1
ATOM 591 C CA . HIS A 1 79 ? 44.891 8.253 -69.398 1.00 96.56 79 HIS A CA 1
ATOM 592 C C . HIS A 1 79 ? 45.047 6.932 -68.642 1.00 96.56 79 HIS A C 1
ATOM 594 O O . HIS A 1 79 ? 44.257 6.646 -67.750 1.00 96.56 79 HIS A O 1
ATOM 600 N N . GLU A 1 80 ? 46.077 6.139 -68.938 1.00 97.44 80 GLU A N 1
ATOM 601 C CA . GLU A 1 80 ? 46.366 4.912 -68.192 1.00 97.44 80 GLU A CA 1
ATOM 602 C C . GLU A 1 80 ? 46.663 5.212 -66.715 1.00 97.44 80 GLU A C 1
ATOM 604 O O . GLU A 1 80 ? 46.105 4.565 -65.830 1.00 97.44 80 GLU A O 1
ATOM 609 N N . LYS A 1 81 ? 47.461 6.250 -66.431 1.00 97.38 81 LYS A N 1
ATOM 610 C CA . LYS A 1 81 ? 47.717 6.704 -65.053 1.00 97.38 81 LYS A CA 1
ATOM 611 C C . LYS A 1 81 ? 46.445 7.186 -64.357 1.00 97.38 81 LYS A C 1
ATOM 613 O O . LYS A 1 81 ? 46.243 6.875 -63.189 1.00 97.38 81 LYS A O 1
ATOM 618 N N . GLU A 1 82 ? 45.591 7.926 -65.058 1.00 97.62 82 GLU A N 1
ATOM 619 C CA . GLU A 1 82 ? 44.310 8.391 -64.516 1.00 97.62 82 GLU A CA 1
ATOM 620 C C . GLU A 1 82 ? 43.367 7.221 -64.199 1.00 97.62 82 GLU A C 1
ATOM 622 O O . GLU A 1 82 ? 42.763 7.193 -63.130 1.00 97.62 82 GLU A O 1
ATOM 627 N N . LEU A 1 83 ? 43.294 6.214 -65.075 1.00 97.75 83 LEU A N 1
ATOM 628 C CA . LEU A 1 83 ? 42.507 5.002 -64.838 1.00 97.75 83 L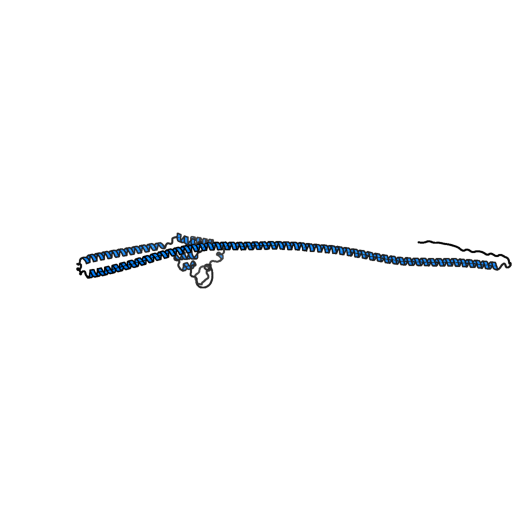EU A CA 1
ATOM 629 C C . LEU A 1 83 ? 43.013 4.201 -63.633 1.00 97.75 83 LEU A C 1
ATOM 631 O O . LEU A 1 83 ? 42.192 3.640 -62.909 1.00 97.75 83 LEU A O 1
ATOM 635 N N . ILE A 1 84 ? 44.330 4.158 -63.405 1.00 97.69 84 ILE A N 1
ATOM 636 C CA . ILE A 1 84 ? 44.914 3.537 -62.206 1.00 97.69 84 ILE A CA 1
ATOM 637 C C . ILE A 1 84 ? 44.492 4.316 -60.955 1.00 97.69 84 ILE A C 1
ATOM 639 O O . ILE A 1 84 ? 43.920 3.725 -60.049 1.00 97.69 84 ILE A O 1
ATOM 643 N N . LEU A 1 85 ? 44.652 5.644 -60.939 1.00 97.75 85 LEU A N 1
ATOM 644 C CA . LEU A 1 85 ? 44.248 6.471 -59.792 1.00 97.75 85 LEU A CA 1
ATOM 645 C C . LEU A 1 85 ? 42.749 6.363 -59.482 1.00 97.75 85 LEU A C 1
ATOM 647 O O . LEU A 1 85 ? 42.352 6.303 -58.319 1.00 97.75 85 LEU A O 1
ATOM 651 N N . LEU A 1 86 ? 41.901 6.338 -60.514 1.00 97.75 86 LEU A N 1
ATOM 652 C CA . LEU A 1 86 ? 40.460 6.156 -60.342 1.00 97.75 86 LEU A CA 1
ATOM 653 C C . LEU A 1 86 ? 40.121 4.756 -59.826 1.00 97.75 86 LEU A C 1
ATOM 655 O O . LEU A 1 86 ? 39.206 4.629 -59.015 1.00 97.75 86 LEU A O 1
ATOM 659 N N . ARG A 1 87 ? 40.844 3.719 -60.264 1.00 98.25 87 ARG A N 1
ATOM 660 C CA . ARG A 1 87 ? 40.684 2.358 -59.739 1.00 98.25 87 ARG A CA 1
ATOM 661 C C . ARG A 1 87 ? 41.038 2.300 -58.259 1.00 98.25 87 ARG A C 1
ATOM 663 O O . ARG A 1 87 ? 40.197 1.860 -57.482 1.00 98.25 87 ARG A O 1
ATOM 670 N N . ASP A 1 88 ? 42.205 2.808 -57.878 1.00 98.06 88 ASP A N 1
ATOM 671 C CA . ASP A 1 88 ? 42.651 2.835 -56.481 1.00 98.06 88 ASP A CA 1
ATOM 672 C C . ASP A 1 88 ? 41.628 3.586 -55.615 1.00 98.06 88 ASP A C 1
ATOM 674 O O . ASP A 1 88 ? 41.232 3.129 -54.543 1.00 98.06 88 ASP A O 1
ATOM 678 N N . ARG A 1 89 ? 41.091 4.702 -56.127 1.00 98.19 89 ARG A N 1
ATOM 679 C CA . ARG A 1 89 ? 40.050 5.459 -55.427 1.00 98.19 89 ARG A CA 1
ATOM 680 C C . ARG A 1 89 ? 38.737 4.689 -55.278 1.00 98.19 89 ARG A C 1
ATOM 682 O O . ARG A 1 89 ? 38.052 4.846 -54.267 1.00 98.19 89 ARG A O 1
ATOM 689 N N . ILE A 1 90 ? 38.348 3.900 -56.277 1.00 98.19 90 ILE A N 1
ATOM 690 C CA . ILE A 1 90 ? 37.164 3.038 -56.189 1.00 98.19 90 ILE A CA 1
ATOM 691 C C . ILE A 1 90 ? 37.384 1.958 -55.128 1.00 98.19 90 ILE A C 1
ATOM 693 O O . ILE A 1 90 ? 36.483 1.743 -54.323 1.00 98.19 90 ILE A O 1
ATOM 697 N N . GLU A 1 91 ? 38.562 1.337 -55.083 1.00 98.06 91 GLU A N 1
ATOM 698 C CA . GLU A 1 91 ? 38.909 0.321 -54.080 1.00 98.06 91 GLU A CA 1
ATOM 699 C C . GLU A 1 91 ? 38.891 0.908 -52.656 1.00 98.06 91 GLU A C 1
ATOM 701 O O . GLU A 1 91 ? 38.283 0.328 -51.756 1.00 98.06 91 GLU A O 1
ATOM 706 N N . GLU A 1 92 ? 39.440 2.111 -52.457 1.00 98.00 92 GLU A N 1
ATOM 707 C CA . GLU A 1 92 ? 39.354 2.833 -51.177 1.00 98.00 92 GLU A CA 1
ATOM 708 C C . GLU A 1 92 ? 37.905 3.108 -50.752 1.00 98.00 92 GLU A C 1
ATOM 710 O O . GLU A 1 92 ? 37.532 2.897 -49.596 1.00 98.00 92 GLU A O 1
ATOM 715 N N . LEU A 1 93 ? 37.072 3.600 -51.676 1.00 97.88 93 LEU A N 1
ATOM 716 C CA . LEU A 1 93 ? 35.665 3.889 -51.394 1.00 97.88 93 LEU A CA 1
ATOM 717 C C . LEU A 1 93 ? 34.853 2.614 -51.153 1.00 97.88 93 LEU A C 1
ATOM 719 O O . LEU A 1 93 ? 33.888 2.650 -50.392 1.00 97.88 93 LEU A O 1
ATOM 723 N N . GLN A 1 94 ? 35.214 1.500 -51.787 1.00 98.25 94 GLN A N 1
ATOM 724 C CA . GLN A 1 94 ? 34.606 0.198 -51.528 1.00 98.25 94 GLN A CA 1
ATOM 725 C C . GLN A 1 94 ? 34.938 -0.277 -50.115 1.00 98.25 94 GLN A C 1
ATOM 727 O O . GLN A 1 94 ? 34.012 -0.555 -49.357 1.00 98.25 94 GLN A O 1
ATOM 732 N N . ALA A 1 95 ? 36.214 -0.241 -49.722 1.00 98.12 95 ALA A N 1
ATOM 733 C CA . ALA A 1 95 ? 36.631 -0.594 -48.366 1.00 98.12 95 ALA A CA 1
ATOM 734 C C . ALA A 1 95 ? 35.945 0.289 -47.307 1.00 98.12 95 ALA A C 1
ATOM 736 O O . ALA A 1 95 ? 35.416 -0.220 -46.323 1.00 98.12 95 ALA A O 1
ATOM 737 N N . ALA A 1 96 ? 35.870 1.606 -47.532 1.00 97.88 96 ALA A N 1
ATOM 738 C CA . ALA A 1 96 ? 35.180 2.520 -46.618 1.00 97.88 96 ALA A CA 1
ATOM 739 C C . ALA A 1 96 ? 33.663 2.262 -46.530 1.00 97.88 96 ALA A C 1
ATOM 741 O O . ALA A 1 96 ? 33.061 2.435 -45.471 1.00 97.88 96 ALA A O 1
ATOM 742 N N . ASN A 1 97 ? 33.021 1.850 -47.627 1.00 96.75 97 ASN A N 1
ATOM 743 C CA . ASN A 1 97 ? 31.610 1.466 -47.594 1.00 96.75 97 ASN A CA 1
ATOM 744 C C . ASN A 1 97 ? 31.394 0.157 -46.832 1.00 96.75 97 ASN A C 1
ATOM 746 O O . ASN A 1 97 ? 30.406 0.048 -46.111 1.00 96.75 97 ASN A O 1
ATOM 750 N N . GLU A 1 98 ? 32.293 -0.817 -46.969 1.00 98.06 98 GLU A N 1
ATOM 751 C CA . GLU A 1 98 ? 32.226 -2.069 -46.209 1.00 98.06 98 GLU A CA 1
ATOM 752 C C . GLU A 1 98 ? 32.333 -1.803 -44.705 1.00 98.06 98 GLU A C 1
ATOM 754 O O . GLU A 1 98 ? 31.469 -2.252 -43.953 1.00 98.06 98 GLU A O 1
ATOM 759 N N . THR A 1 99 ? 33.292 -0.976 -44.270 1.00 97.88 99 THR A N 1
ATOM 760 C CA . THR A 1 99 ? 33.414 -0.620 -42.847 1.00 97.88 99 THR A CA 1
ATOM 761 C C . THR A 1 99 ? 32.179 0.114 -42.327 1.00 97.88 99 THR A C 1
ATOM 763 O O . THR A 1 99 ? 31.684 -0.205 -41.253 1.00 97.88 99 THR A O 1
ATOM 766 N N . LEU A 1 100 ? 31.624 1.057 -43.100 1.00 98.06 100 LEU A N 1
ATOM 767 C CA . LEU A 1 100 ? 30.401 1.767 -42.703 1.00 98.06 100 LEU A CA 1
ATOM 768 C C . LEU A 1 100 ? 29.185 0.837 -42.609 1.00 98.06 100 LEU A C 1
ATOM 770 O O . LEU A 1 100 ? 28.328 1.033 -41.750 1.00 98.06 100 LEU A O 1
ATOM 774 N N . GLN A 1 101 ? 29.091 -0.169 -43.480 1.00 98.38 101 GLN A N 1
ATOM 775 C CA . GLN A 1 101 ? 28.026 -1.167 -43.400 1.00 98.38 101 GLN A CA 1
ATOM 776 C C . GLN A 1 101 ? 28.175 -2.064 -42.171 1.00 98.38 101 GLN A C 1
ATOM 778 O O . GLN A 1 101 ? 27.164 -2.424 -41.565 1.00 98.38 101 GLN A O 1
ATOM 783 N N . ASP A 1 102 ? 29.399 -2.435 -41.805 1.00 98.25 102 ASP A N 1
ATOM 784 C CA . ASP A 1 102 ? 29.662 -3.210 -40.592 1.00 98.25 102 ASP A CA 1
ATOM 785 C C . ASP A 1 102 ? 29.307 -2.398 -39.337 1.00 98.25 102 ASP A C 1
ATOM 787 O O . ASP A 1 102 ? 28.554 -2.889 -38.490 1.00 98.25 102 ASP A O 1
ATOM 791 N N . ASP A 1 103 ? 29.717 -1.128 -39.279 1.00 98.06 103 ASP A N 1
ATOM 792 C CA . ASP A 1 103 ? 29.357 -0.198 -38.201 1.00 98.06 103 ASP A CA 1
ATOM 793 C C . ASP A 1 103 ? 27.834 -0.013 -38.092 1.00 98.06 103 ASP A C 1
ATOM 795 O O . ASP A 1 103 ? 27.268 0.005 -36.994 1.00 98.06 103 ASP A O 1
ATOM 799 N N . GLU A 1 104 ? 27.135 0.098 -39.228 1.00 97.94 104 GLU A N 1
ATOM 800 C CA . GLU A 1 104 ? 25.675 0.198 -39.259 1.00 97.94 104 GLU A CA 1
ATOM 801 C C . GLU A 1 104 ? 25.010 -1.078 -38.723 1.00 97.94 104 GLU A C 1
ATOM 803 O O . GLU A 1 104 ? 24.040 -0.998 -37.962 1.00 97.94 104 GLU A O 1
ATOM 808 N N . ARG A 1 105 ? 25.520 -2.264 -39.081 1.00 98.25 105 ARG A N 1
ATOM 809 C CA . ARG A 1 105 ? 25.009 -3.538 -38.547 1.00 98.25 105 ARG A CA 1
ATOM 810 C C . ARG A 1 105 ? 25.227 -3.632 -37.040 1.00 98.25 105 ARG A C 1
ATOM 812 O O . ARG A 1 105 ? 24.302 -4.030 -36.333 1.00 98.25 105 ARG A O 1
ATOM 819 N N . GLU A 1 106 ? 26.392 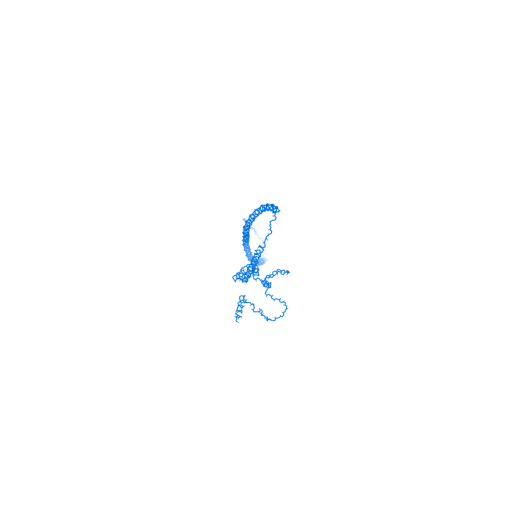-3.232 -36.539 1.00 98.25 106 GLU A N 1
ATOM 820 C CA . GLU A 1 106 ? 26.673 -3.225 -35.101 1.00 98.25 106 GLU A CA 1
ATOM 821 C C . GLU A 1 106 ? 25.775 -2.228 -34.357 1.00 98.25 106 GLU A C 1
ATOM 823 O O . GLU A 1 106 ? 25.202 -2.555 -33.316 1.00 98.25 106 GLU A O 1
ATOM 828 N N . ALA A 1 107 ? 25.595 -1.019 -34.896 1.00 97.62 107 ALA A N 1
ATOM 829 C CA . ALA A 1 107 ? 24.693 -0.024 -34.323 1.00 97.62 107 ALA A CA 1
ATOM 830 C C . ALA A 1 107 ? 23.245 -0.535 -34.262 1.00 97.62 107 ALA A C 1
ATOM 832 O O . ALA A 1 107 ? 22.579 -0.363 -33.240 1.00 97.62 107 ALA A O 1
ATOM 833 N N . ARG A 1 108 ? 22.772 -1.214 -35.316 1.00 98.31 108 ARG A N 1
ATOM 834 C CA . ARG A 1 108 ? 21.447 -1.855 -35.337 1.00 98.31 108 ARG A CA 1
ATOM 835 C C . ARG A 1 108 ? 21.336 -2.995 -34.322 1.00 98.31 108 ARG A C 1
ATOM 837 O O . ARG A 1 108 ? 20.310 -3.086 -33.657 1.00 98.31 108 ARG A O 1
ATOM 844 N N . SER A 1 109 ? 22.372 -3.824 -34.164 1.00 98.19 109 SER A N 1
ATOM 845 C CA . SER A 1 109 ? 22.397 -4.884 -33.141 1.00 98.19 109 SER A CA 1
ATOM 846 C C . SER A 1 109 ? 22.280 -4.299 -31.735 1.00 98.19 109 SER A C 1
ATOM 848 O O . SER A 1 109 ? 21.415 -4.708 -30.966 1.00 98.19 109 SER A O 1
ATOM 850 N N . ARG A 1 110 ? 23.079 -3.271 -31.425 1.00 98.38 110 ARG A N 1
ATOM 851 C CA . ARG A 1 110 ? 23.024 -2.585 -30.125 1.00 98.38 110 ARG A CA 1
ATOM 852 C C . ARG A 1 110 ? 21.671 -1.921 -29.876 1.00 98.38 110 ARG A C 1
ATOM 854 O O . ARG A 1 110 ? 21.161 -1.979 -28.764 1.00 98.38 110 ARG A O 1
ATOM 861 N N . ALA A 1 111 ? 21.075 -1.303 -30.897 1.00 98.12 111 ALA A N 1
ATOM 862 C CA . ALA A 1 111 ? 19.733 -0.736 -30.785 1.00 98.12 111 ALA A CA 1
ATOM 863 C C . ALA A 1 111 ? 18.690 -1.813 -30.441 1.00 98.12 111 ALA A C 1
ATOM 865 O O . ALA A 1 111 ? 17.912 -1.617 -29.511 1.00 98.12 111 ALA A O 1
ATOM 866 N N . ALA A 1 112 ? 18.735 -2.969 -31.111 1.00 98.38 112 ALA A N 1
ATOM 867 C CA . ALA A 1 112 ? 17.837 -4.088 -30.831 1.00 98.38 112 ALA A CA 1
ATOM 868 C C . ALA A 1 112 ? 18.020 -4.655 -29.409 1.00 98.38 112 ALA A C 1
ATOM 870 O O . ALA A 1 112 ? 17.038 -4.981 -28.746 1.00 98.38 112 ALA A O 1
ATOM 871 N N . GLU A 1 113 ? 19.256 -4.732 -28.907 1.00 98.31 113 GLU A N 1
ATOM 872 C CA . GLU A 1 113 ? 19.540 -5.152 -27.526 1.00 98.31 113 GLU A CA 1
ATOM 873 C C . GLU A 1 113 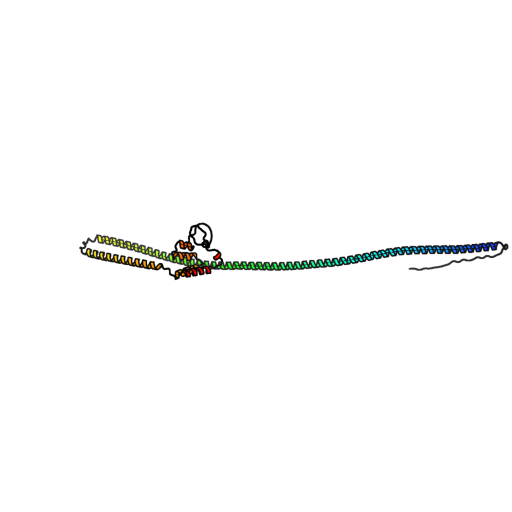? 18.949 -4.184 -26.493 1.00 98.31 113 GLU A C 1
ATOM 875 O O . GLU A 1 113 ? 18.340 -4.620 -25.514 1.00 98.31 113 GLU A O 1
ATOM 880 N N . TYR A 1 114 ? 19.078 -2.870 -26.713 1.00 97.94 114 TYR A N 1
ATOM 881 C CA . TYR A 1 114 ? 18.458 -1.878 -25.833 1.00 97.94 114 TYR A CA 1
ATOM 882 C C . TYR A 1 114 ? 16.933 -1.937 -25.890 1.00 97.94 114 TYR A C 1
ATOM 884 O O . TYR A 1 114 ? 16.290 -1.896 -24.843 1.00 97.94 114 TYR A O 1
ATOM 892 N N . GLU A 1 115 ? 16.348 -2.055 -27.083 1.00 98.06 115 GLU A N 1
ATOM 893 C CA . GLU A 1 115 ? 14.901 -2.214 -27.253 1.00 98.06 115 GLU A CA 1
ATOM 894 C C . GLU A 1 115 ? 14.387 -3.443 -26.500 1.00 98.06 115 GLU A C 1
ATOM 896 O O . GLU A 1 115 ? 13.421 -3.330 -25.743 1.00 98.06 115 GLU A O 1
ATOM 901 N N . GLN A 1 116 ? 15.071 -4.583 -26.620 1.00 98.56 116 GLN A N 1
ATOM 902 C CA . GLN A 1 116 ? 14.731 -5.790 -25.871 1.00 98.56 116 GLN A CA 1
ATOM 903 C C . GLN A 1 116 ? 14.845 -5.565 -24.357 1.00 98.56 116 GLN A C 1
ATOM 905 O O . GLN A 1 116 ? 13.915 -5.888 -23.622 1.00 98.56 116 GLN A O 1
ATOM 910 N N . GLY A 1 117 ? 15.933 -4.944 -23.890 1.00 98.50 117 GLY A N 1
ATOM 911 C CA . GLY A 1 117 ? 16.122 -4.632 -22.472 1.00 98.50 117 GLY A CA 1
ATOM 912 C C . GLY A 1 117 ? 15.040 -3.704 -21.906 1.00 98.50 117 GLY A C 1
ATOM 913 O O . GLY A 1 117 ? 14.595 -3.896 -20.773 1.00 98.50 117 GLY A O 1
ATOM 914 N N . TYR A 1 118 ? 14.566 -2.729 -22.688 1.00 98.31 118 TYR A N 1
ATOM 915 C CA . TYR A 1 118 ? 13.437 -1.880 -22.298 1.00 98.31 118 TYR A CA 1
ATOM 916 C C . TYR A 1 118 ? 12.123 -2.656 -22.230 1.00 98.31 118 TYR A C 1
ATOM 918 O O . TYR A 1 118 ? 11.349 -2.435 -21.298 1.00 98.31 118 TYR A O 1
ATOM 926 N N . MET A 1 119 ? 11.869 -3.562 -23.177 1.00 98.50 119 MET A N 1
ATOM 927 C CA . MET A 1 119 ? 10.675 -4.411 -23.151 1.00 98.50 119 MET A CA 1
ATOM 928 C C . MET A 1 119 ? 10.684 -5.337 -21.934 1.00 98.50 119 MET A C 1
ATOM 930 O O . MET A 1 119 ? 9.698 -5.380 -21.200 1.00 98.50 119 MET A O 1
ATOM 934 N N . ASP A 1 120 ? 11.807 -5.993 -21.649 1.00 98.50 120 ASP A N 1
ATOM 935 C CA . ASP A 1 120 ? 11.950 -6.860 -20.477 1.00 98.50 120 ASP A CA 1
ATOM 936 C C . ASP A 1 120 ? 11.735 -6.066 -19.178 1.00 98.50 120 ASP A C 1
ATOM 938 O O . ASP A 1 120 ? 10.956 -6.476 -18.313 1.00 98.50 120 ASP A O 1
ATOM 942 N N . LEU A 1 121 ? 12.337 -4.876 -19.063 1.00 98.56 121 LEU A N 1
ATOM 943 C CA . LEU A 1 121 ? 12.145 -4.001 -17.905 1.00 98.56 121 LEU A CA 1
ATOM 944 C C . LEU A 1 121 ? 10.681 -3.565 -17.743 1.00 98.56 121 LEU A C 1
ATOM 946 O O . LEU A 1 121 ? 10.172 -3.555 -16.622 1.00 98.56 121 LEU A O 1
ATOM 950 N N . LEU A 1 122 ? 9.992 -3.226 -18.836 1.00 98.56 122 LEU A N 1
ATOM 951 C CA . LEU A 1 122 ? 8.568 -2.885 -18.805 1.00 98.56 122 LEU A CA 1
ATOM 952 C C . LEU A 1 122 ? 7.723 -4.061 -18.308 1.00 98.56 122 LEU A C 1
ATOM 954 O O . LEU A 1 122 ? 6.879 -3.864 -17.434 1.00 98.56 122 LEU A O 1
ATOM 958 N N . THR A 1 123 ? 7.985 -5.279 -18.790 1.00 98.44 123 THR A N 1
ATOM 959 C CA . THR A 1 123 ? 7.253 -6.470 -18.328 1.00 98.44 123 THR A CA 1
ATOM 960 C C . THR A 1 123 ? 7.483 -6.759 -16.844 1.00 98.44 123 THR A C 1
ATOM 962 O O . THR A 1 123 ? 6.537 -7.099 -16.130 1.00 98.44 123 THR A O 1
ATOM 965 N N . GLU A 1 124 ? 8.704 -6.567 -16.332 1.00 98.56 124 GLU A N 1
ATOM 966 C CA . GLU A 1 124 ? 8.983 -6.755 -14.905 1.00 98.56 124 GLU A CA 1
ATOM 967 C C . GLU A 1 124 ? 8.333 -5.648 -14.058 1.00 98.56 124 GLU A C 1
ATOM 969 O O . GLU A 1 124 ? 7.775 -5.938 -13.000 1.00 98.56 124 GLU A O 1
ATOM 974 N N . ILE A 1 125 ? 8.306 -4.397 -14.535 1.00 98.31 125 ILE A N 1
ATOM 975 C CA . ILE A 1 125 ? 7.569 -3.303 -13.878 1.00 98.31 125 ILE A CA 1
ATOM 976 C C . ILE A 1 125 ? 6.072 -3.626 -13.802 1.00 98.31 125 ILE A C 1
ATOM 978 O O . ILE A 1 125 ? 5.463 -3.447 -12.746 1.00 98.31 125 ILE A O 1
ATOM 982 N N . GLU A 1 126 ? 5.468 -4.114 -14.886 1.00 98.12 126 GLU A N 1
ATOM 983 C CA . GLU A 1 126 ? 4.056 -4.509 -14.903 1.00 98.12 126 GLU A CA 1
ATOM 984 C C . GLU A 1 126 ? 3.778 -5.659 -13.934 1.00 98.12 126 GLU A C 1
ATOM 986 O O . GLU A 1 126 ? 2.818 -5.604 -13.163 1.00 98.12 126 GLU A O 1
ATOM 991 N N . LYS A 1 127 ? 4.650 -6.665 -13.896 1.00 98.44 127 LYS A N 1
ATOM 992 C CA . LYS A 1 127 ? 4.551 -7.785 -12.958 1.00 98.44 127 LYS A CA 1
ATOM 993 C C . LYS A 1 127 ? 4.665 -7.333 -11.501 1.00 98.44 127 LYS A C 1
ATOM 995 O O . LYS A 1 127 ? 3.848 -7.745 -10.677 1.00 98.44 127 LYS A O 1
ATOM 1000 N N . ILE A 1 128 ? 5.623 -6.460 -11.181 1.00 98.25 128 ILE A N 1
ATOM 1001 C CA . ILE A 1 128 ? 5.769 -5.874 -9.839 1.00 98.25 128 ILE A CA 1
ATOM 1002 C C . ILE A 1 128 ? 4.525 -5.062 -9.482 1.00 98.25 128 ILE A C 1
ATOM 1004 O O . ILE A 1 128 ? 4.022 -5.176 -8.365 1.00 98.25 128 ILE A O 1
ATOM 1008 N N . LYS A 1 129 ? 3.995 -4.272 -10.420 1.00 98.50 129 LYS A N 1
ATOM 1009 C CA . LYS A 1 129 ? 2.777 -3.486 -10.212 1.00 98.50 129 LYS A CA 1
ATOM 1010 C C . LYS A 1 129 ? 1.582 -4.384 -9.890 1.00 98.50 129 LYS A C 1
ATOM 1012 O O . LYS A 1 129 ? 0.899 -4.129 -8.902 1.00 98.50 129 LYS A O 1
ATOM 1017 N N . ILE A 1 130 ? 1.367 -5.447 -10.665 1.00 98.12 130 ILE A N 1
ATOM 1018 C CA . ILE A 1 130 ? 0.291 -6.416 -10.417 1.00 98.12 130 ILE A CA 1
ATOM 1019 C C . ILE A 1 130 ? 0.485 -7.090 -9.052 1.00 98.12 130 ILE A C 1
ATOM 1021 O O . ILE A 1 130 ? -0.461 -7.171 -8.272 1.00 98.12 130 ILE A O 1
ATOM 1025 N N . SER A 1 131 ? 1.707 -7.522 -8.721 1.00 98.19 131 SER A N 1
ATOM 1026 C CA . SER A 1 131 ? 2.012 -8.120 -7.412 1.00 98.19 131 SER A CA 1
ATOM 1027 C C . SER A 1 131 ? 1.710 -7.157 -6.263 1.00 98.19 131 SER A C 1
ATOM 1029 O O . SER A 1 131 ? 1.079 -7.543 -5.283 1.00 98.19 131 SER A O 1
ATOM 1031 N N . ASN A 1 132 ? 2.096 -5.887 -6.399 1.00 97.69 132 ASN A N 1
ATOM 1032 C CA . ASN A 1 132 ? 1.840 -4.854 -5.398 1.00 97.69 132 ASN A CA 1
ATOM 1033 C C . ASN A 1 132 ? 0.338 -4.582 -5.229 1.00 97.69 132 ASN A C 1
ATOM 1035 O O . ASN A 1 132 ? -0.149 -4.475 -4.106 1.00 97.69 132 ASN A O 1
ATOM 1039 N N . GLU A 1 133 ? -0.417 -4.518 -6.328 1.00 98.00 133 GLU A N 1
ATOM 1040 C CA . GLU A 1 133 ? -1.874 -4.361 -6.283 1.00 98.00 133 GLU A CA 1
ATOM 1041 C C . GLU A 1 133 ? -2.549 -5.542 -5.565 1.00 98.00 133 GLU A C 1
ATOM 1043 O O . GLU A 1 133 ? -3.434 -5.326 -4.731 1.00 98.00 133 GLU A O 1
ATOM 1048 N N . VAL A 1 134 ? -2.089 -6.774 -5.812 1.00 97.69 134 VAL A N 1
ATOM 1049 C CA . VAL A 1 134 ? -2.565 -7.983 -5.119 1.00 97.69 134 VAL A CA 1
ATOM 1050 C C . VAL A 1 134 ? -2.211 -7.953 -3.629 1.00 97.69 134 VAL A C 1
ATOM 1052 O O . VAL A 1 134 ? -3.082 -8.190 -2.791 1.00 97.69 134 VAL A O 1
ATOM 1055 N N . GLU A 1 135 ? -0.969 -7.621 -3.271 1.00 97.31 135 GLU A N 1
ATOM 1056 C CA . GLU A 1 135 ? -0.535 -7.506 -1.872 1.00 97.31 135 GLU A CA 1
ATOM 1057 C C . GLU A 1 135 ? -1.312 -6.421 -1.123 1.00 97.31 135 GLU A C 1
ATOM 1059 O O . GLU A 1 135 ? -1.763 -6.638 0.004 1.00 97.31 135 GLU A O 1
ATOM 1064 N N . LYS A 1 136 ? -1.544 -5.270 -1.760 1.00 97.25 136 LYS A N 1
ATOM 1065 C CA . LYS A 1 136 ? -2.363 -4.193 -1.202 1.00 97.25 136 LYS A CA 1
ATOM 1066 C C . LYS A 1 136 ? -3.797 -4.657 -0.954 1.00 97.25 136 LYS A C 1
ATOM 1068 O O . LYS A 1 136 ? -4.339 -4.379 0.115 1.00 97.25 136 LYS A O 1
ATOM 1073 N N . ALA A 1 137 ? -4.410 -5.366 -1.902 1.00 97.31 137 ALA A N 1
ATOM 1074 C CA . ALA A 1 137 ? -5.754 -5.913 -1.729 1.00 97.31 137 ALA A CA 1
ATOM 1075 C C . ALA A 1 137 ? -5.812 -6.933 -0.578 1.00 97.31 137 ALA A C 1
ATOM 1077 O O . ALA A 1 137 ? -6.720 -6.867 0.250 1.00 97.31 137 ALA A O 1
ATOM 1078 N N . ALA A 1 138 ? -4.814 -7.815 -0.469 1.00 97.31 138 ALA A N 1
ATOM 1079 C CA . ALA A 1 138 ? -4.717 -8.790 0.616 1.00 97.31 138 ALA A CA 1
ATOM 1080 C C . ALA A 1 138 ? -4.545 -8.121 1.991 1.00 97.31 138 ALA A C 1
ATOM 1082 O O . ALA A 1 138 ? -5.193 -8.520 2.960 1.00 97.31 138 ALA A O 1
ATOM 1083 N N . LEU A 1 139 ? -3.714 -7.077 2.084 1.00 96.38 139 LEU A N 1
ATOM 1084 C CA . LEU A 1 139 ? -3.542 -6.299 3.312 1.00 96.38 139 LEU A CA 1
ATOM 1085 C C . LEU A 1 139 ? -4.827 -5.571 3.715 1.00 96.38 139 LEU A C 1
ATOM 1087 O O . LEU A 1 139 ? -5.171 -5.579 4.897 1.00 96.38 139 LEU A O 1
ATOM 1091 N N . MET A 1 140 ? -5.554 -4.985 2.757 1.00 96.44 140 MET A N 1
ATOM 1092 C CA . MET A 1 140 ? -6.848 -4.357 3.040 1.00 96.44 140 MET A CA 1
ATOM 1093 C C . MET A 1 140 ? -7.866 -5.385 3.541 1.00 96.44 140 MET A C 1
ATOM 1095 O O . MET A 1 140 ? -8.449 -5.167 4.601 1.00 96.44 140 MET A O 1
ATOM 1099 N N . ALA A 1 141 ? -8.002 -6.532 2.870 1.00 96.62 141 ALA A N 1
ATOM 1100 C CA . ALA A 1 141 ? -8.908 -7.600 3.297 1.00 96.62 141 ALA A CA 1
ATOM 1101 C C . ALA A 1 141 ? -8.574 -8.117 4.707 1.00 96.62 141 ALA A C 1
ATOM 1103 O O . ALA A 1 141 ? -9.457 -8.249 5.550 1.00 96.62 141 ALA A O 1
ATOM 1104 N N . LYS A 1 142 ? -7.286 -8.329 5.006 1.00 96.50 142 LYS A N 1
ATOM 1105 C CA . LYS A 1 142 ? -6.841 -8.747 6.342 1.00 96.50 142 LYS A CA 1
ATOM 1106 C C . LYS A 1 142 ? -7.117 -7.679 7.403 1.00 96.50 142 LYS A C 1
ATOM 1108 O O . LYS A 1 142 ? -7.495 -8.002 8.526 1.00 96.50 142 LYS A O 1
ATOM 1113 N N . SER A 1 143 ? -6.927 -6.401 7.071 1.00 94.50 143 SER A N 1
ATOM 1114 C CA . SER A 1 143 ? -7.244 -5.303 7.991 1.00 94.50 143 SER A CA 1
ATOM 1115 C C . SER A 1 143 ? -8.744 -5.211 8.287 1.00 94.50 143 SER A C 1
ATOM 1117 O O . SER A 1 143 ? -9.120 -4.984 9.435 1.00 94.50 143 SER A O 1
ATOM 1119 N N . GLU A 1 144 ? -9.590 -5.455 7.285 1.00 96.00 144 GLU A N 1
ATOM 1120 C CA . GLU A 1 144 ? -11.047 -5.478 7.420 1.00 96.00 144 GLU A CA 1
ATOM 1121 C C . GLU A 1 144 ? -11.515 -6.675 8.256 1.00 96.00 144 GLU A C 1
ATOM 1123 O O . GLU A 1 144 ? -12.347 -6.512 9.146 1.00 96.00 144 GLU A O 1
ATOM 1128 N N . GLU A 1 145 ? -10.918 -7.854 8.061 1.00 95.12 145 GLU A N 1
ATOM 1129 C CA . GLU A 1 145 ? -11.179 -9.035 8.890 1.00 95.12 145 GLU A CA 1
ATOM 1130 C C . GLU A 1 145 ? -10.817 -8.783 10.361 1.00 95.12 145 GLU A C 1
ATOM 1132 O O . GLU A 1 145 ? -11.614 -9.066 11.257 1.00 95.12 145 GLU A O 1
ATOM 1137 N N . HIS A 1 146 ? -9.648 -8.192 10.631 1.00 94.19 146 HIS A N 1
ATOM 1138 C CA . HIS A 1 146 ? -9.258 -7.825 11.993 1.00 94.19 146 HIS A CA 1
ATOM 1139 C C . HIS A 1 146 ? -10.201 -6.782 12.608 1.00 94.19 146 HIS A C 1
ATOM 1141 O O . HIS A 1 146 ? -10.557 -6.913 13.779 1.00 94.19 146 HIS A O 1
ATOM 1147 N N . ALA A 1 147 ? -10.639 -5.779 11.840 1.00 95.12 147 ALA A N 1
ATOM 1148 C CA . ALA A 1 147 ? -11.612 -4.792 12.307 1.00 95.12 147 ALA A CA 1
ATOM 1149 C C . ALA A 1 147 ? -12.966 -5.444 12.634 1.00 95.12 147 ALA A C 1
ATOM 1151 O O . ALA A 1 147 ? -13.486 -5.261 13.735 1.00 95.12 147 ALA A O 1
ATOM 1152 N N . SER A 1 148 ? -13.484 -6.284 11.733 1.00 95.62 148 SER A N 1
ATOM 1153 C CA . SER A 1 148 ? -14.726 -7.032 11.945 1.00 95.62 148 SER A CA 1
ATOM 1154 C C . SER A 1 148 ? -14.624 -7.991 13.132 1.00 95.62 148 SER A C 1
ATOM 1156 O O . SER A 1 148 ? -15.594 -8.155 13.871 1.00 95.62 148 SER A O 1
ATOM 1158 N N . SER A 1 149 ? -13.467 -8.622 13.343 1.00 96.00 149 SER A N 1
ATOM 1159 C CA . SER A 1 149 ? -13.229 -9.496 14.493 1.00 96.00 149 SER A CA 1
ATOM 1160 C C . SER A 1 149 ? -13.247 -8.707 15.803 1.00 96.00 149 SER A C 1
ATOM 1162 O O . SER A 1 149 ? -13.961 -9.093 16.729 1.00 96.00 149 SER A O 1
ATOM 1164 N N . ILE A 1 150 ? -12.557 -7.565 15.869 1.00 95.88 150 ILE A N 1
ATOM 1165 C CA . ILE A 1 150 ? -12.574 -6.686 17.046 1.00 95.88 150 ILE A CA 1
ATOM 1166 C C . ILE A 1 150 ? -13.998 -6.207 17.347 1.00 95.88 150 ILE A C 1
ATOM 1168 O O . ILE A 1 150 ? -14.416 -6.208 18.505 1.00 95.88 150 ILE A O 1
ATOM 1172 N N . ASP A 1 151 ? -14.757 -5.810 16.330 1.00 96.88 151 ASP A N 1
ATOM 1173 C CA . ASP A 1 151 ? -16.128 -5.346 16.529 1.00 96.88 151 ASP A CA 1
ATOM 1174 C C . ASP A 1 151 ? -17.064 -6.485 16.949 1.00 96.88 151 ASP A C 1
ATOM 1176 O O . ASP A 1 151 ? -17.889 -6.286 17.840 1.00 96.88 151 ASP A O 1
ATOM 1180 N N . SER A 1 152 ? -16.875 -7.700 16.424 1.00 97.19 152 SER A N 1
ATOM 1181 C CA . SER A 1 152 ? -17.595 -8.884 16.909 1.00 97.19 152 SER A CA 1
ATOM 1182 C C . SER A 1 152 ? -17.290 -9.183 18.381 1.00 97.19 152 SER A C 1
ATOM 1184 O O . SER A 1 152 ? -18.208 -9.443 19.153 1.00 97.19 152 SER A O 1
ATOM 1186 N N . GLN A 1 153 ? -16.030 -9.056 18.810 1.00 96.88 153 GLN A N 1
ATOM 1187 C CA . GLN A 1 153 ? -15.645 -9.243 20.209 1.00 96.88 153 GLN A CA 1
ATOM 1188 C C . GLN A 1 153 ? -16.289 -8.187 21.114 1.00 96.88 153 GLN A C 1
ATOM 1190 O O . GLN A 1 153 ? -16.861 -8.532 22.145 1.00 96.88 153 GLN A O 1
ATOM 1195 N N . LYS A 1 154 ? -16.271 -6.911 20.708 1.00 97.25 154 LYS A N 1
ATOM 1196 C CA . LYS A 1 154 ? -16.955 -5.838 21.448 1.00 97.25 154 LYS A CA 1
ATOM 1197 C C . LYS A 1 154 ? -18.459 -6.085 21.553 1.00 97.25 154 LYS A C 1
ATOM 1199 O O . LYS A 1 154 ? -19.038 -5.770 22.589 1.00 97.25 154 LYS A O 1
ATOM 1204 N N . LEU A 1 155 ? -19.094 -6.613 20.503 1.00 97.88 155 LEU A N 1
ATOM 1205 C CA . LEU A 1 155 ? -20.513 -6.973 20.540 1.00 97.88 155 LEU A CA 1
ATOM 1206 C C . LEU A 1 155 ? -20.777 -8.064 21.580 1.00 97.88 155 LEU A C 1
ATOM 1208 O O . LEU A 1 155 ? -21.663 -7.879 22.411 1.00 97.88 155 LEU A O 1
ATOM 1212 N N . TYR A 1 156 ? -19.969 -9.128 21.603 1.00 97.75 156 TYR A N 1
ATOM 1213 C CA . TYR A 1 156 ? -20.084 -10.179 22.620 1.00 97.75 156 TYR A CA 1
ATOM 1214 C C . TYR A 1 156 ? -19.865 -9.647 24.042 1.00 97.75 156 TYR A C 1
ATOM 1216 O O . TYR A 1 156 ? -20.630 -9.977 24.948 1.00 97.75 156 TYR A O 1
ATOM 1224 N N . ASP A 1 157 ? -18.872 -8.781 24.251 1.00 97.88 157 ASP A N 1
ATOM 1225 C CA . ASP A 1 157 ? -18.612 -8.177 25.563 1.00 97.88 157 ASP A CA 1
ATOM 1226 C C . ASP A 1 157 ? -19.774 -7.279 26.019 1.00 97.88 157 ASP A C 1
ATOM 1228 O O . ASP A 1 157 ? -20.156 -7.280 27.194 1.00 97.88 157 ASP A O 1
ATOM 1232 N N . LEU A 1 158 ? -20.357 -6.501 25.101 1.00 97.62 158 LEU A N 1
ATOM 1233 C CA . LEU A 1 158 ? -21.527 -5.671 25.389 1.00 97.62 158 LEU A CA 1
ATOM 1234 C C . LEU A 1 158 ? -22.761 -6.521 25.700 1.00 97.62 158 LEU A C 1
ATOM 1236 O O . LEU A 1 158 ? -23.493 -6.189 26.630 1.00 97.62 158 LEU A O 1
ATOM 1240 N N . GLU A 1 159 ? -22.970 -7.618 24.979 1.00 97.94 159 GLU A N 1
ATOM 1241 C CA . GLU A 1 159 ? -24.064 -8.559 25.222 1.00 97.94 159 GLU A CA 1
ATOM 1242 C C . GLU A 1 159 ? -23.920 -9.257 26.585 1.00 97.94 159 GLU A C 1
ATOM 1244 O O . GLU A 1 159 ? -24.879 -9.331 27.356 1.00 97.94 159 GLU A O 1
ATOM 1249 N N . ALA A 1 160 ? -22.707 -9.671 26.959 1.00 97.50 160 ALA A N 1
ATOM 1250 C CA . ALA A 1 160 ? -22.426 -10.229 28.283 1.00 97.50 160 ALA A CA 1
ATOM 1251 C C . ALA A 1 160 ? -22.668 -9.204 29.409 1.00 97.50 160 ALA A C 1
ATOM 1253 O O . ALA A 1 160 ? -23.234 -9.520 30.460 1.00 97.50 160 ALA A O 1
ATOM 1254 N N . ARG A 1 161 ? -22.282 -7.940 29.199 1.00 97.75 161 ARG A N 1
ATOM 1255 C CA . ARG A 1 161 ? -22.552 -6.859 30.162 1.00 97.75 161 ARG A CA 1
ATOM 1256 C C . ARG A 1 161 ? -24.037 -6.527 30.267 1.00 97.75 161 ARG A C 1
ATOM 1258 O O . ARG A 1 161 ? -24.506 -6.253 31.370 1.00 97.75 161 ARG A O 1
ATOM 1265 N N . LEU A 1 162 ? -24.761 -6.548 29.150 1.00 97.94 162 LEU A N 1
ATOM 1266 C CA . LEU A 1 162 ? -26.202 -6.319 29.125 1.00 97.94 162 LEU A CA 1
ATOM 1267 C C . LEU A 1 162 ? -26.928 -7.410 29.911 1.00 97.94 162 LEU A C 1
ATOM 1269 O O . LEU A 1 162 ? -27.666 -7.086 30.833 1.00 97.94 162 LEU A O 1
ATOM 1273 N N . THR A 1 163 ? -26.646 -8.682 29.624 1.00 97.50 163 THR A N 1
ATOM 1274 C CA . THR A 1 163 ? -27.257 -9.820 30.334 1.00 97.50 163 THR A CA 1
ATOM 1275 C C . THR A 1 163 ? -26.962 -9.797 31.837 1.00 97.50 163 THR A C 1
ATOM 1277 O O . THR A 1 163 ? -27.847 -10.068 32.648 1.00 97.50 163 THR A O 1
ATOM 1280 N N . THR A 1 164 ? -25.748 -9.401 32.233 1.00 97.38 164 THR A N 1
ATOM 1281 C CA . THR A 1 164 ? -25.380 -9.247 33.653 1.00 97.38 164 THR A CA 1
ATOM 1282 C C . THR A 1 164 ? -26.167 -8.106 34.302 1.00 97.38 164 THR A C 1
ATOM 1284 O O . THR A 1 164 ? -26.774 -8.288 35.353 1.00 97.38 164 THR A O 1
ATOM 1287 N N . SER A 1 165 ? -26.239 -6.946 33.641 1.00 96.62 165 SER A N 1
ATOM 1288 C CA . SER A 1 165 ? -27.022 -5.804 34.123 1.00 96.62 165 SER A CA 1
ATOM 1289 C C . SER A 1 165 ? -28.523 -6.102 34.193 1.00 96.62 165 SER A C 1
ATOM 1291 O O . SER A 1 165 ? -29.211 -5.563 35.061 1.00 96.62 165 SER A O 1
ATOM 1293 N N . GLU A 1 166 ? -29.051 -6.919 33.282 1.00 97.88 166 GLU A N 1
ATOM 1294 C CA . GLU A 1 166 ? -30.441 -7.375 33.305 1.00 97.88 166 GLU A CA 1
ATOM 1295 C C . GLU A 1 166 ? -30.702 -8.295 34.501 1.00 97.88 166 GLU A C 1
ATOM 1297 O O . GLU A 1 166 ? -31.714 -8.126 35.184 1.00 97.88 166 GLU A O 1
ATOM 1302 N N . ALA A 1 167 ? -29.777 -9.208 34.811 1.00 97.62 167 ALA A N 1
ATOM 1303 C CA . ALA A 1 167 ? -29.862 -10.054 35.999 1.00 97.62 167 ALA A CA 1
ATOM 1304 C C . ALA A 1 167 ? -29.819 -9.226 37.295 1.00 97.62 167 ALA A C 1
ATOM 1306 O O . ALA A 1 167 ? -30.685 -9.396 38.157 1.00 97.62 167 ALA A O 1
ATOM 1307 N N . ASP A 1 168 ? -28.888 -8.275 37.404 1.00 97.62 168 ASP A N 1
ATOM 1308 C CA . ASP A 1 168 ? -28.776 -7.380 38.564 1.00 97.62 168 ASP A CA 1
ATOM 1309 C C . ASP A 1 168 ? -30.052 -6.554 38.767 1.00 97.62 168 ASP A C 1
ATOM 1311 O O . ASP A 1 168 ? -30.535 -6.397 39.892 1.00 97.62 168 ASP A O 1
ATOM 1315 N N . LYS A 1 169 ? -30.651 -6.064 37.674 1.00 98.12 169 LYS A N 1
ATOM 1316 C CA . LYS A 1 169 ? -31.931 -5.349 37.720 1.00 98.12 169 LYS A CA 1
ATOM 1317 C C . LYS A 1 169 ? -33.051 -6.227 38.283 1.00 98.12 169 LYS A C 1
ATOM 1319 O O . LYS A 1 169 ? -33.847 -5.734 39.081 1.00 98.12 169 LYS A O 1
ATOM 1324 N N . ILE A 1 170 ? -33.131 -7.498 37.880 1.00 97.88 170 ILE A N 1
ATOM 1325 C CA . ILE A 1 170 ? -34.147 -8.433 38.390 1.00 97.88 170 ILE A CA 1
ATOM 1326 C C . ILE A 1 170 ? -33.962 -8.653 39.894 1.00 97.88 170 ILE A C 1
ATOM 1328 O O . ILE A 1 170 ? -34.942 -8.597 40.635 1.00 97.88 170 ILE A O 1
ATOM 1332 N N . VAL A 1 171 ? -32.725 -8.853 40.356 1.00 97.94 171 VAL A N 1
ATOM 1333 C CA . VAL A 1 171 ? -32.424 -9.025 41.787 1.00 97.94 171 VAL A CA 1
ATOM 1334 C C . VAL A 1 171 ? -32.810 -7.775 42.578 1.00 97.94 171 VAL A C 1
ATOM 1336 O O . VAL A 1 171 ? -33.553 -7.872 43.552 1.00 97.94 171 VAL A O 1
ATOM 1339 N N . ALA A 1 172 ? -32.401 -6.591 42.117 1.00 97.19 172 ALA A N 1
ATOM 1340 C CA . ALA A 1 172 ? -32.757 -5.329 42.762 1.00 97.19 172 ALA A CA 1
ATOM 1341 C C . ALA A 1 172 ? -34.279 -5.112 42.820 1.00 97.19 172 ALA A C 1
ATOM 1343 O O . ALA A 1 172 ? -34.799 -4.589 43.807 1.00 97.19 172 ALA A O 1
ATOM 1344 N N . GLN A 1 173 ? -35.008 -5.535 41.784 1.00 97.88 173 GLN A N 1
ATOM 1345 C CA . GLN A 1 173 ? -36.466 -5.476 41.770 1.00 97.88 173 GLN A CA 1
ATOM 1346 C C . GLN A 1 173 ? -37.087 -6.434 42.799 1.00 97.88 173 GLN A C 1
ATOM 1348 O O . GLN A 1 173 ? -37.992 -6.032 43.527 1.00 97.88 173 GLN A O 1
ATOM 1353 N N . GLN A 1 174 ? -36.587 -7.667 42.910 1.00 97.81 174 GLN A N 1
ATOM 1354 C CA . GLN A 1 174 ? -37.052 -8.624 43.922 1.00 97.81 174 GLN A CA 1
ATOM 1355 C C . GLN A 1 174 ? -36.791 -8.126 45.349 1.00 97.81 174 GLN A C 1
ATOM 1357 O O . GLN A 1 174 ? -37.668 -8.245 46.209 1.00 97.81 174 GLN A O 1
ATOM 1362 N N . ASP A 1 175 ? -35.626 -7.527 45.595 1.00 97.88 175 ASP A N 1
ATOM 1363 C CA . ASP A 1 175 ? -35.283 -6.934 46.889 1.00 97.88 175 ASP A CA 1
ATOM 1364 C C . ASP A 1 175 ? -36.186 -5.743 47.227 1.00 97.88 175 ASP A C 1
ATOM 1366 O O . ASP A 1 175 ? -36.677 -5.642 48.353 1.00 97.88 175 ASP A O 1
ATOM 1370 N N . ALA A 1 176 ? -36.472 -4.874 46.253 1.00 97.19 176 ALA A N 1
ATOM 1371 C CA . ALA A 1 176 ? -37.408 -3.768 46.433 1.00 97.19 176 ALA A CA 1
ATOM 1372 C C . ALA A 1 176 ? -38.823 -4.268 46.766 1.00 97.19 176 ALA A C 1
ATOM 1374 O O . ALA A 1 176 ? -39.453 -3.764 47.695 1.00 97.19 176 ALA A O 1
ATOM 1375 N N . GLU A 1 177 ? -39.311 -5.297 46.069 1.00 98.06 177 GLU A N 1
ATOM 1376 C CA . GLU A 1 177 ? -40.605 -5.911 46.383 1.00 98.06 177 GLU A CA 1
ATOM 1377 C C . GLU A 1 177 ? -40.621 -6.556 47.773 1.00 98.06 177 GLU A C 1
ATOM 1379 O O . GLU A 1 177 ? -41.637 -6.520 48.465 1.00 98.06 177 GLU A O 1
ATOM 1384 N N . ARG A 1 178 ? -39.521 -7.186 48.197 1.00 97.94 178 ARG A N 1
ATOM 1385 C CA . ARG A 1 178 ? -39.404 -7.753 49.545 1.00 97.94 178 ARG A CA 1
ATOM 1386 C C . ARG A 1 178 ? -39.472 -6.657 50.605 1.00 97.94 178 ARG A C 1
ATOM 1388 O O . ARG A 1 178 ? -40.261 -6.787 51.533 1.00 97.94 178 ARG A O 1
ATOM 1395 N N . LEU A 1 179 ? -38.696 -5.588 50.444 1.00 97.62 179 LEU A N 1
ATOM 1396 C CA . LEU A 1 179 ? -38.712 -4.450 51.364 1.00 97.62 179 LEU A CA 1
ATOM 1397 C C . LEU A 1 179 ? -40.090 -3.790 51.427 1.00 97.62 179 LEU A C 1
ATOM 1399 O O . LEU A 1 179 ? -40.521 -3.414 52.511 1.00 97.62 179 LEU A O 1
ATOM 1403 N N . GLN A 1 180 ? -40.802 -3.701 50.301 1.00 98.12 180 GLN A N 1
ATOM 1404 C CA . GLN A 1 180 ? -42.174 -3.200 50.291 1.00 98.12 180 GLN A CA 1
ATOM 1405 C C . GLN A 1 180 ? -43.098 -4.077 51.147 1.00 98.12 180 GLN A C 1
ATOM 1407 O O . GLN A 1 180 ? -43.819 -3.554 51.987 1.00 98.12 180 GLN A O 1
ATOM 1412 N N . ARG A 1 181 ? -43.026 -5.408 51.003 1.00 97.75 181 ARG A N 1
ATOM 1413 C CA . ARG A 1 181 ? -43.814 -6.335 51.838 1.00 97.75 181 ARG A CA 1
ATOM 1414 C C . ARG A 1 181 ? -43.468 -6.209 53.325 1.00 97.75 181 ARG A C 1
ATOM 1416 O O . ARG A 1 181 ? -44.365 -6.265 54.161 1.00 97.75 181 ARG A O 1
ATOM 1423 N N . ASP A 1 182 ? -42.187 -6.041 53.654 1.00 96.94 182 ASP A N 1
ATOM 1424 C CA . ASP A 1 182 ? -41.733 -5.857 55.038 1.00 96.94 182 ASP A CA 1
ATOM 1425 C C . ASP A 1 182 ? -42.241 -4.523 55.626 1.00 96.94 182 ASP A C 1
ATOM 1427 O O . ASP A 1 182 ? -42.626 -4.476 56.797 1.00 96.94 182 ASP A O 1
ATOM 1431 N N . LEU A 1 183 ? -42.288 -3.453 54.821 1.00 97.31 183 LEU A N 1
ATOM 1432 C CA . LEU A 1 183 ? -42.884 -2.170 55.209 1.00 97.31 183 LEU A CA 1
ATOM 1433 C C . LEU A 1 183 ? -44.388 -2.298 55.453 1.00 97.31 183 LEU A C 1
ATOM 1435 O O . LEU A 1 183 ? -44.845 -1.897 56.521 1.00 97.31 183 LEU A O 1
ATOM 1439 N N . ASP A 1 184 ? -45.129 -2.908 54.526 1.00 97.50 184 ASP A N 1
ATOM 1440 C CA . ASP A 1 184 ? -46.576 -3.112 54.660 1.00 97.50 184 ASP A CA 1
ATOM 1441 C C . ASP A 1 184 ? -46.895 -3.916 55.945 1.00 97.50 184 ASP A C 1
ATOM 1443 O O . ASP A 1 184 ? -47.778 -3.558 56.725 1.00 97.50 184 ASP A O 1
ATOM 1447 N N . ALA A 1 185 ? -46.108 -4.959 56.243 1.00 97.31 185 ALA A N 1
ATOM 1448 C CA . ALA A 1 185 ? -46.255 -5.741 57.473 1.00 97.31 185 ALA A CA 1
ATOM 1449 C C . ALA A 1 185 ? -45.951 -4.926 58.745 1.00 97.31 185 ALA A C 1
ATOM 1451 O O . ALA A 1 185 ? -46.605 -5.102 59.778 1.00 97.31 185 ALA A O 1
ATOM 1452 N N . LEU A 1 186 ? -44.957 -4.034 58.700 1.00 96.56 186 LEU A N 1
ATOM 1453 C CA . LEU A 1 186 ? -44.634 -3.154 59.823 1.00 96.56 186 LEU A CA 1
ATOM 1454 C C . LEU A 1 186 ? -45.730 -2.102 60.044 1.00 96.56 186 LEU A C 1
ATOM 1456 O O . LEU A 1 186 ? -46.056 -1.805 61.197 1.00 96.56 186 LEU A O 1
ATOM 1460 N N . GLU A 1 187 ? -46.314 -1.566 58.970 1.00 97.38 187 GLU A N 1
ATOM 1461 C CA . GLU A 1 187 ? -47.475 -0.672 59.029 1.00 97.38 187 GLU A CA 1
ATOM 1462 C C . GLU A 1 187 ? -48.671 -1.362 59.700 1.00 97.38 187 GLU A C 1
ATOM 1464 O O . GLU A 1 187 ? -49.281 -0.786 60.609 1.00 97.38 187 GLU A O 1
ATOM 1469 N N . ASP A 1 188 ? -48.941 -2.625 59.357 1.00 96.94 188 ASP A N 1
ATOM 1470 C CA . ASP A 1 188 ? -49.984 -3.432 59.998 1.00 96.94 188 ASP A CA 1
ATOM 1471 C C . ASP A 1 188 ? -49.726 -3.632 61.500 1.00 96.94 188 ASP A C 1
ATOM 1473 O O . ASP A 1 188 ? -50.629 -3.448 62.326 1.00 96.94 188 ASP A O 1
ATOM 1477 N N . VAL A 1 189 ? -48.492 -3.975 61.891 1.00 97.38 189 VAL A N 1
ATOM 1478 C CA . VAL A 1 189 ? -48.113 -4.136 63.308 1.00 97.38 189 VAL A CA 1
ATOM 1479 C C . VAL A 1 189 ? -48.233 -2.812 64.061 1.00 97.38 189 VAL A C 1
ATOM 1481 O O . VAL A 1 189 ? -48.741 -2.785 65.186 1.00 97.38 189 VAL A O 1
ATOM 1484 N N . LEU A 1 190 ? -47.813 -1.700 63.454 1.00 96.88 190 LEU A N 1
ATOM 1485 C CA . LEU A 1 190 ? -47.947 -0.370 64.042 1.00 96.88 190 LEU A CA 1
ATOM 1486 C C . LEU A 1 190 ? -49.421 -0.018 64.264 1.00 96.88 190 LEU A C 1
ATOM 1488 O O . LEU A 1 190 ? -49.779 0.460 65.345 1.00 96.88 190 LEU A O 1
ATOM 1492 N N . HIS A 1 191 ? -50.283 -0.294 63.285 1.00 96.38 191 HIS A N 1
ATOM 1493 C CA . HIS A 1 191 ? -51.720 -0.078 63.413 1.00 96.38 191 HIS A CA 1
ATOM 1494 C C . HIS A 1 191 ? -52.315 -0.942 64.537 1.00 96.38 191 HIS A C 1
ATOM 1496 O O . HIS A 1 191 ? -53.049 -0.435 65.390 1.00 96.38 191 HIS A O 1
ATOM 1502 N N . GLN A 1 192 ? -51.964 -2.229 64.606 1.00 96.56 192 GLN A N 1
ATOM 1503 C CA . GLN A 1 192 ? -52.396 -3.120 65.690 1.00 96.56 192 GLN A CA 1
ATOM 1504 C C . GLN A 1 192 ? -51.944 -2.612 67.064 1.00 96.56 192 GLN A C 1
ATOM 1506 O O . GLN A 1 192 ? -52.747 -2.573 68.000 1.00 96.56 192 GLN A O 1
ATOM 1511 N N . PHE A 1 193 ? -50.693 -2.161 67.189 1.00 95.94 193 PHE A N 1
ATOM 1512 C CA . PHE A 1 193 ? -50.169 -1.595 68.431 1.00 95.94 193 PHE A CA 1
ATOM 1513 C C . PHE A 1 193 ? -50.895 -0.303 68.821 1.00 95.94 193 PHE A C 1
ATOM 1515 O O . PHE A 1 193 ? -51.235 -0.119 69.989 1.00 95.94 193 PHE A O 1
ATOM 1522 N N . GLN A 1 194 ? -51.193 0.578 67.861 1.00 96.44 194 GLN A N 1
ATOM 1523 C CA . GLN A 1 194 ? -51.979 1.788 68.114 1.00 96.44 194 GLN A CA 1
ATOM 1524 C C . GLN A 1 194 ? -53.390 1.461 68.620 1.00 96.44 194 GLN A C 1
ATOM 1526 O O . GLN A 1 194 ? -53.860 2.095 69.568 1.00 96.44 194 GLN A O 1
ATOM 1531 N N . VAL A 1 195 ? -54.059 0.463 68.034 1.00 96.44 195 VAL A N 1
ATOM 1532 C CA . VAL A 1 195 ? -55.384 0.006 68.484 1.00 96.44 195 VAL A CA 1
ATOM 1533 C C . VAL A 1 195 ? -55.308 -0.610 69.883 1.00 96.44 195 VAL A C 1
ATOM 1535 O O . VAL A 1 195 ? -56.075 -0.221 70.765 1.00 96.44 195 VAL A O 1
ATOM 1538 N N . ALA A 1 196 ? -54.359 -1.518 70.124 1.00 95.38 196 ALA A N 1
ATOM 1539 C CA . ALA A 1 196 ? -54.169 -2.158 71.425 1.00 95.38 196 ALA A CA 1
ATOM 1540 C C . ALA A 1 196 ? -53.800 -1.147 72.522 1.00 95.38 196 ALA A C 1
ATOM 1542 O O . ALA A 1 196 ? -54.312 -1.232 73.636 1.00 95.38 196 ALA A O 1
ATOM 1543 N N . SER A 1 197 ? -52.966 -0.155 72.203 1.00 94.94 197 SER A N 1
ATOM 1544 C CA . SER A 1 197 ? -52.595 0.940 73.105 1.00 94.94 197 SER A CA 1
ATOM 1545 C C . SER A 1 197 ? -53.804 1.792 73.496 1.00 94.94 197 SER A C 1
ATOM 1547 O O . SER A 1 197 ? -54.001 2.067 74.682 1.00 94.94 197 SER A O 1
ATOM 1549 N N . LYS A 1 198 ? -54.673 2.144 72.535 1.00 95.50 198 LYS A N 1
ATOM 1550 C CA . LYS A 1 198 ? -55.945 2.832 72.824 1.00 95.50 198 LYS A CA 1
ATOM 1551 C C . LYS A 1 198 ? -56.837 1.996 73.747 1.00 95.50 198 LYS A C 1
ATOM 1553 O O . LYS A 1 198 ? -57.250 2.499 74.788 1.00 95.50 198 LYS A O 1
ATOM 1558 N N . ALA A 1 199 ? -57.046 0.718 73.429 1.00 94.56 199 ALA A N 1
ATOM 1559 C CA . ALA A 1 199 ? -57.860 -0.182 74.249 1.00 94.56 199 ALA A CA 1
ATOM 1560 C C . ALA A 1 199 ? -57.284 -0.378 75.664 1.00 94.56 199 ALA A C 1
ATOM 1562 O O . ALA A 1 199 ? -58.020 -0.411 76.649 1.00 94.56 199 ALA A O 1
ATOM 1563 N N . GLN A 1 200 ? -55.959 -0.479 75.795 1.00 92.44 200 GLN A N 1
ATOM 1564 C CA . GLN A 1 200 ? -55.299 -0.590 77.094 1.00 92.44 200 GLN A CA 1
ATOM 1565 C C . GLN A 1 200 ? -55.442 0.697 77.906 1.00 92.44 200 GLN A C 1
ATOM 1567 O O . GLN A 1 200 ? -55.705 0.632 79.104 1.00 92.44 200 GLN A O 1
ATOM 1572 N N . LYS A 1 201 ? -55.317 1.865 77.268 1.00 94.75 201 LYS A N 1
ATOM 1573 C CA . LYS A 1 201 ? -55.539 3.160 77.918 1.00 94.75 201 LYS A CA 1
ATOM 1574 C C . LYS A 1 201 ? -56.975 3.293 78.432 1.00 94.75 201 LYS A C 1
ATOM 1576 O O . LYS A 1 201 ? -57.169 3.760 79.548 1.00 94.75 201 LYS A O 1
ATOM 1581 N N . GLU A 1 202 ? -57.959 2.832 77.663 1.00 93.75 202 GLU A N 1
ATOM 1582 C CA . GLU A 1 202 ? -59.364 2.774 78.091 1.00 93.75 202 GLU A CA 1
ATOM 1583 C C . GLU A 1 202 ? -59.567 1.825 79.283 1.00 93.75 202 GLU A C 1
ATOM 1585 O O . GLU A 1 202 ? -60.239 2.192 80.246 1.00 93.75 202 GLU A O 1
ATOM 1590 N N . ARG A 1 203 ? -58.937 0.640 79.282 1.00 92.44 203 ARG A N 1
ATOM 1591 C CA . ARG A 1 203 ? -58.974 -0.292 80.427 1.00 92.44 203 ARG A CA 1
ATOM 1592 C C . ARG A 1 203 ? -58.338 0.288 81.684 1.00 92.44 203 ARG A C 1
ATOM 1594 O O . ARG A 1 203 ? -58.887 0.117 82.766 1.00 92.44 203 ARG A O 1
ATOM 1601 N N . VAL A 1 204 ? -57.190 0.954 81.556 1.00 91.69 204 VAL A N 1
ATOM 1602 C CA . VAL A 1 204 ? -56.529 1.620 82.687 1.00 91.69 204 VAL A CA 1
ATOM 1603 C C . VAL A 1 204 ? -57.420 2.729 83.233 1.00 91.69 204 VAL A C 1
ATOM 1605 O O . VAL A 1 204 ? -57.639 2.762 84.436 1.00 91.69 204 VAL A O 1
ATOM 1608 N N . ALA A 1 205 ? -58.014 3.558 82.371 1.00 92.81 205 ALA A N 1
ATOM 1609 C CA . ALA A 1 205 ? -58.956 4.589 82.801 1.00 92.81 205 ALA A CA 1
ATOM 1610 C C . ALA A 1 205 ? -60.182 3.996 83.527 1.00 92.81 205 ALA A C 1
ATOM 1612 O O . ALA A 1 205 ? -60.622 4.542 84.535 1.00 92.81 205 ALA A O 1
ATOM 1613 N N . ALA A 1 206 ? -60.715 2.859 83.065 1.00 92.25 206 ALA A N 1
ATOM 1614 C CA . ALA A 1 206 ? -61.800 2.157 83.755 1.00 92.25 206 ALA A CA 1
ATOM 1615 C C . ALA A 1 206 ? -61.362 1.625 85.132 1.00 92.25 206 ALA A C 1
ATOM 1617 O O . ALA A 1 206 ? -62.050 1.863 86.123 1.00 92.25 206 ALA A O 1
ATOM 1618 N N . MET A 1 207 ? -60.192 0.981 85.215 1.00 88.25 207 MET A N 1
ATOM 1619 C CA . MET A 1 207 ? -59.630 0.515 86.489 1.00 88.25 207 MET A CA 1
ATOM 1620 C C . MET A 1 207 ? -59.324 1.670 87.449 1.00 88.25 207 MET A C 1
ATOM 1622 O O . MET A 1 207 ? -59.519 1.522 88.649 1.00 88.25 207 MET A O 1
ATOM 1626 N N . GLU A 1 208 ? -58.868 2.826 86.960 1.00 90.62 208 GLU A N 1
ATOM 1627 C CA . GLU A 1 208 ? -58.674 4.030 87.779 1.00 90.62 208 GLU A CA 1
ATOM 1628 C C . GLU A 1 208 ? -60.001 4.518 88.370 1.00 90.62 208 GLU A C 1
ATOM 1630 O O . GLU A 1 208 ? -60.057 4.853 89.552 1.00 90.62 208 GLU A O 1
ATOM 1635 N N . VAL A 1 209 ? -61.085 4.503 87.586 1.00 92.25 209 VAL A N 1
ATOM 1636 C CA . VAL A 1 209 ? -62.430 4.846 88.075 1.00 92.25 209 VAL A CA 1
ATOM 1637 C C . VAL A 1 209 ? -62.906 3.852 89.136 1.00 92.25 209 VAL A C 1
ATOM 1639 O O . VAL A 1 209 ? -63.384 4.282 90.186 1.00 92.25 209 VAL A O 1
ATOM 1642 N N . GLU A 1 210 ? -62.757 2.547 88.900 1.00 90.62 210 GLU A N 1
ATOM 1643 C CA . GLU A 1 210 ? -63.102 1.501 89.876 1.00 90.62 210 GLU A CA 1
ATOM 1644 C C . GLU A 1 210 ? -62.266 1.616 91.155 1.00 90.62 210 GLU A C 1
ATOM 1646 O O . GLU A 1 210 ? -62.793 1.504 92.259 1.00 90.62 210 GLU A O 1
ATOM 1651 N N . LEU A 1 211 ? -60.969 1.899 91.035 1.00 87.19 211 LEU A N 1
ATOM 1652 C CA . LEU A 1 211 ? -60.064 2.072 92.167 1.00 87.19 211 LEU A CA 1
ATOM 1653 C C . LEU A 1 211 ? -60.402 3.329 92.974 1.00 87.19 211 LEU A C 1
ATOM 1655 O O . LEU A 1 211 ? -60.366 3.293 94.203 1.00 87.19 211 LEU A O 1
ATOM 1659 N N . GLU A 1 212 ? -60.776 4.429 92.321 1.00 88.50 212 GLU A N 1
ATOM 1660 C CA . GLU A 1 212 ? -61.281 5.625 93.002 1.00 88.50 212 GLU A CA 1
ATOM 1661 C C . GLU A 1 212 ? -62.638 5.379 93.681 1.00 88.50 212 GLU A C 1
ATOM 1663 O O . GLU A 1 212 ? -62.879 5.898 94.773 1.00 88.50 212 GLU A O 1
ATOM 1668 N N . GLN A 1 213 ? -63.514 4.556 93.099 1.00 87.50 213 GLN A N 1
ATOM 1669 C CA . GLN A 1 213 ? -64.748 4.110 93.758 1.00 87.50 213 GLN A CA 1
ATOM 1670 C C . GLN A 1 213 ? -64.442 3.233 94.982 1.00 87.50 213 GLN A C 1
ATOM 1672 O O . GLN A 1 213 ? -64.897 3.549 96.079 1.00 87.50 213 GLN A O 1
ATOM 1677 N N . ALA A 1 214 ? -63.590 2.217 94.842 1.00 82.75 214 ALA A N 1
ATOM 1678 C CA . ALA A 1 214 ? -63.180 1.332 95.932 1.00 82.75 214 ALA A CA 1
ATOM 1679 C C . ALA A 1 214 ? -62.448 2.083 97.058 1.00 82.75 214 ALA A C 1
ATOM 1681 O O . ALA A 1 214 ? -62.650 1.788 98.235 1.00 82.75 214 ALA A O 1
ATOM 1682 N N . LYS A 1 215 ? -61.630 3.096 96.738 1.00 83.75 215 LYS A N 1
ATOM 1683 C CA . LYS A 1 215 ? -61.028 3.993 97.741 1.00 83.75 215 LYS A CA 1
ATOM 1684 C C . LYS A 1 215 ? -62.087 4.760 98.525 1.00 83.75 215 LYS A C 1
ATOM 1686 O O . LYS A 1 215 ? -61.972 4.859 99.745 1.00 83.75 215 LYS A O 1
ATOM 1691 N N . LYS A 1 216 ? -63.109 5.297 97.853 1.00 83.06 216 LYS A N 1
ATOM 1692 C CA . LYS A 1 216 ? -64.231 5.978 98.520 1.00 83.06 216 LYS A CA 1
ATOM 1693 C C . LYS A 1 216 ? -65.036 5.008 99.392 1.00 83.06 216 LYS A C 1
ATOM 1695 O O . LYS A 1 216 ? -65.427 5.374 100.499 1.00 83.06 216 LYS A O 1
ATOM 1700 N N . GLU A 1 217 ? -65.233 3.769 98.946 1.00 80.25 217 GLU A N 1
ATOM 1701 C CA . GLU A 1 217 ? -65.864 2.695 99.731 1.00 80.25 217 GLU A CA 1
ATOM 1702 C C . GLU A 1 217 ? -65.027 2.289 100.958 1.00 80.25 217 GLU A C 1
ATOM 1704 O O . GLU A 1 217 ? -65.554 2.152 102.060 1.00 80.25 217 GLU A O 1
ATOM 1709 N N . LEU A 1 218 ? -63.704 2.164 100.818 1.00 73.69 218 LEU A N 1
ATOM 1710 C CA . LEU A 1 218 ? -62.790 1.907 101.937 1.00 73.69 218 LEU A CA 1
ATOM 1711 C C . LEU A 1 218 ? -62.747 3.069 102.933 1.00 73.69 218 LEU A C 1
ATOM 1713 O O . LEU A 1 218 ? -62.711 2.826 104.132 1.00 73.69 218 LEU A O 1
ATOM 1717 N N . GLN A 1 219 ? -62.791 4.319 102.466 1.00 69.75 219 GLN A N 1
ATOM 1718 C CA . GLN A 1 219 ? -62.885 5.495 103.342 1.00 69.75 219 GLN A CA 1
ATOM 1719 C C . GLN A 1 219 ? -64.230 5.593 104.077 1.00 69.75 219 GLN A C 1
ATOM 1721 O O . GLN A 1 219 ? -64.299 6.213 105.136 1.00 69.75 219 GLN A O 1
ATOM 1726 N N . THR A 1 220 ? -65.298 4.999 103.537 1.00 65.56 220 THR A N 1
ATOM 1727 C CA . THR A 1 220 ? -66.625 4.959 104.177 1.00 65.56 220 THR A CA 1
ATOM 1728 C C . THR A 1 220 ? -66.826 3.733 105.071 1.00 65.56 220 THR A C 1
ATOM 1730 O O . THR A 1 220 ? -67.687 3.756 105.953 1.00 65.56 220 THR A O 1
ATOM 1733 N N . ARG A 1 221 ? -66.008 2.684 104.922 1.00 54.47 221 ARG A N 1
ATOM 1734 C CA . ARG A 1 221 ? -65.948 1.549 105.850 1.00 54.47 221 ARG A CA 1
ATOM 1735 C C . ARG A 1 221 ? -65.131 1.951 107.089 1.00 54.47 221 ARG A C 1
ATOM 1737 O O . ARG A 1 221 ? -63.960 2.291 106.989 1.00 54.47 221 ARG A O 1
ATOM 1744 N N . GLN A 1 222 ? -65.766 1.946 108.263 1.00 47.88 222 GLN A N 1
ATOM 1745 C CA . GLN A 1 222 ? -65.145 2.295 109.553 1.00 47.88 222 GLN A CA 1
ATOM 1746 C C . GLN A 1 222 ? -63.831 1.529 109.835 1.00 47.88 222 GLN A C 1
ATOM 1748 O O . GLN A 1 222 ? -63.697 0.384 109.395 1.00 47.88 222 GLN A O 1
ATOM 1753 N N . PRO A 1 223 ? -62.908 2.094 110.646 1.00 47.44 223 PRO A N 1
ATOM 1754 C CA . PRO A 1 223 ? -61.717 1.380 111.093 1.00 47.44 223 PRO A CA 1
ATOM 1755 C C . PRO A 1 223 ? -62.130 0.217 112.006 1.00 47.44 223 PRO A C 1
ATOM 1757 O O . PRO A 1 223 ? -62.676 0.440 113.086 1.00 47.44 223 PRO A O 1
ATOM 1760 N N . LEU A 1 224 ? -61.885 -1.021 111.576 1.00 40.12 224 LEU A N 1
ATOM 1761 C CA . LEU A 1 224 ? -61.878 -2.196 112.458 1.00 40.12 224 LEU A CA 1
ATOM 1762 C C . LEU A 1 224 ? -60.430 -2.470 112.922 1.00 40.12 224 LEU A C 1
ATOM 1764 O O . LEU A 1 224 ? -59.495 -1.984 112.283 1.00 40.12 224 LEU A O 1
ATOM 1768 N N . PRO A 1 225 ? -60.229 -3.159 114.058 1.00 47.62 225 PRO A N 1
ATOM 1769 C CA . PRO A 1 225 ? -59.279 -2.778 115.091 1.00 47.62 225 PRO A CA 1
ATOM 1770 C C . PRO A 1 225 ? -57.904 -3.411 114.860 1.00 47.62 225 PRO A C 1
ATOM 1772 O O . PRO A 1 225 ? -57.768 -4.378 114.114 1.00 47.62 225 PRO A O 1
ATOM 1775 N N . GLU A 1 226 ? -56.910 -2.841 115.539 1.00 47.91 226 GLU A N 1
ATOM 1776 C CA . GLU A 1 226 ? -55.510 -3.273 115.599 1.00 47.91 226 GLU A CA 1
ATOM 1777 C C . GLU A 1 226 ? -55.329 -4.804 115.618 1.00 47.91 226 GLU A C 1
ATOM 1779 O O . GLU A 1 226 ? -55.992 -5.488 116.408 1.00 47.91 226 GLU A O 1
ATOM 1784 N N . PRO A 1 227 ? -54.386 -5.363 114.833 1.00 41.38 227 PRO A N 1
ATOM 1785 C CA . PRO A 1 227 ? -53.988 -6.743 115.005 1.00 41.38 227 PRO A CA 1
ATOM 1786 C C . PRO A 1 227 ? -53.116 -6.860 116.257 1.00 41.38 227 PRO A C 1
ATOM 1788 O O . PRO A 1 227 ? -52.006 -6.338 116.351 1.00 41.38 227 PRO A O 1
ATOM 1791 N N . THR A 1 228 ? -53.664 -7.589 117.220 1.00 48.22 228 THR A N 1
ATOM 1792 C CA . THR A 1 228 ? -52.982 -8.282 118.313 1.00 48.22 228 THR A CA 1
ATOM 1793 C C . THR A 1 228 ? -51.611 -8.852 117.920 1.00 48.22 228 THR A C 1
ATOM 1795 O O . THR A 1 228 ? -51.449 -9.416 116.840 1.00 48.22 228 THR A O 1
ATOM 1798 N N . GLU A 1 229 ? -50.668 -8.787 118.868 1.00 53.81 229 GLU A N 1
ATOM 1799 C CA . GLU A 1 229 ? -49.225 -9.117 118.842 1.00 53.81 229 GLU A CA 1
ATOM 1800 C C . GLU A 1 229 ? -48.787 -10.459 118.191 1.00 53.81 229 GLU A C 1
ATOM 1802 O O . GLU A 1 229 ? -47.590 -10.735 118.088 1.00 53.81 229 GLU A O 1
ATOM 1807 N N . GLY A 1 230 ? -49.712 -11.297 117.717 1.00 53.19 230 GLY A N 1
ATOM 1808 C CA . GLY A 1 230 ? -49.427 -12.577 117.060 1.00 53.19 230 GLY A CA 1
ATOM 1809 C C . GLY A 1 230 ? -48.842 -12.462 115.645 1.00 53.19 230 GLY A C 1
ATOM 1810 O O . GLY A 1 230 ? -47.998 -13.277 115.272 1.00 53.19 230 GLY A O 1
ATOM 1811 N N . GLU A 1 231 ? -49.210 -11.434 114.873 1.00 51.75 231 GLU A N 1
ATOM 1812 C CA . GLU A 1 231 ? -48.809 -11.300 113.455 1.00 51.75 231 GLU A CA 1
ATOM 1813 C C . GLU A 1 231 ? -47.348 -10.856 113.265 1.00 51.75 231 GLU A C 1
ATOM 1815 O O . GLU A 1 231 ? -46.722 -11.140 112.241 1.00 51.75 231 GLU A O 1
ATOM 1820 N N . VAL A 1 232 ? -46.751 -10.224 114.281 1.00 56.28 232 VAL A N 1
ATOM 1821 C CA . VAL A 1 232 ? -45.347 -9.780 114.245 1.00 56.28 232 VAL A CA 1
ATOM 1822 C C . VAL A 1 232 ? -44.392 -10.978 114.183 1.00 56.28 232 VAL A C 1
ATOM 1824 O O . VAL A 1 232 ? -43.337 -10.897 113.554 1.00 56.28 232 VAL A O 1
ATOM 1827 N N . ASN A 1 233 ? -44.764 -12.117 114.775 1.00 61.31 233 ASN A N 1
ATOM 1828 C CA . ASN A 1 233 ? -43.951 -13.336 114.734 1.00 61.31 233 ASN A CA 1
ATOM 1829 C C . ASN A 1 233 ? -43.977 -14.014 113.358 1.00 61.31 233 ASN A C 1
ATOM 1831 O O . ASN A 1 233 ? -42.940 -14.501 112.894 1.00 61.31 233 ASN A O 1
ATOM 1835 N N . ASP A 1 234 ? -45.125 -13.999 112.682 1.00 63.59 234 ASP A N 1
ATOM 1836 C CA . ASP A 1 234 ? -45.246 -14.542 111.330 1.00 63.59 234 ASP A CA 1
ATOM 1837 C C . ASP A 1 234 ? -44.545 -13.644 110.308 1.00 63.59 234 ASP A C 1
ATOM 1839 O O . ASP A 1 234 ? -43.816 -14.148 109.451 1.00 63.59 234 ASP A O 1
ATOM 1843 N N . LEU A 1 235 ? -44.626 -12.320 110.466 1.00 66.50 235 LEU A N 1
ATOM 1844 C CA . LEU A 1 235 ? -43.887 -11.370 109.633 1.00 66.50 235 LEU A CA 1
ATOM 1845 C C . LEU A 1 235 ? -42.368 -11.530 109.797 1.00 66.50 235 LEU A C 1
ATOM 1847 O O . LEU A 1 235 ? -41.633 -11.579 108.809 1.00 66.50 235 LEU A O 1
ATOM 1851 N N . LYS A 1 236 ? -41.888 -11.705 111.034 1.00 70.88 236 LYS A N 1
ATOM 1852 C CA . LYS A 1 236 ? -40.463 -11.928 111.327 1.00 70.88 236 LYS A CA 1
ATOM 1853 C C . LYS A 1 236 ? -39.964 -13.253 110.741 1.00 70.88 236 LYS A C 1
ATOM 1855 O O . LYS A 1 236 ? -38.881 -13.299 110.159 1.00 70.88 236 LYS A O 1
ATOM 1860 N N . ARG A 1 237 ? -40.784 -14.309 110.799 1.00 70.69 237 ARG A N 1
ATOM 1861 C CA . ARG A 1 237 ? -40.499 -15.612 110.173 1.00 70.69 237 ARG A CA 1
ATOM 1862 C C . ARG A 1 237 ? -40.468 -15.528 108.643 1.00 70.69 237 ARG A C 1
ATOM 1864 O O . ARG A 1 237 ? -39.640 -16.189 108.015 1.00 70.69 237 ARG A O 1
ATOM 1871 N N . VAL A 1 238 ? -41.351 -14.737 108.033 1.00 72.50 238 VAL A N 1
ATOM 1872 C CA . VAL A 1 238 ? -41.372 -14.518 106.577 1.00 72.50 238 VAL A CA 1
ATOM 1873 C C . VAL A 1 238 ? -40.161 -13.694 106.132 1.00 72.50 238 VAL A C 1
ATOM 1875 O O . VAL A 1 238 ? -39.526 -14.057 105.144 1.00 72.50 238 VAL A O 1
ATOM 1878 N N . MET A 1 239 ? -39.766 -12.668 106.891 1.00 74.38 239 MET A N 1
ATOM 1879 C CA . MET A 1 239 ? -38.546 -11.897 106.620 1.00 74.38 239 MET A CA 1
ATOM 1880 C C . MET A 1 239 ? -37.277 -12.754 106.712 1.00 74.38 239 MET A C 1
ATOM 1882 O O . MET A 1 239 ? -36.401 -12.641 105.857 1.00 74.38 239 MET A O 1
ATOM 1886 N N . GLU A 1 240 ? -37.182 -13.657 107.691 1.00 75.38 240 GLU A N 1
ATOM 1887 C CA . GLU A 1 240 ? -36.025 -14.553 107.821 1.00 75.38 240 GLU A CA 1
ATOM 1888 C C . GLU A 1 240 ? -35.958 -15.583 106.677 1.00 75.38 240 GLU A C 1
ATOM 1890 O O . GLU A 1 240 ? -34.880 -15.880 106.154 1.00 75.38 240 GLU A O 1
ATOM 1895 N N . LYS A 1 241 ? -37.112 -16.094 106.224 1.00 77.00 241 LYS A N 1
ATOM 1896 C CA . LYS A 1 241 ? -37.190 -16.952 105.029 1.00 77.00 241 LYS A CA 1
ATOM 1897 C C . LYS A 1 241 ? -36.815 -16.200 103.752 1.00 77.00 241 LYS A C 1
ATOM 1899 O O . LYS A 1 241 ? -36.161 -16.782 102.888 1.00 77.00 241 LYS A O 1
ATOM 1904 N N . LEU A 1 242 ? -37.195 -14.928 103.641 1.00 75.12 242 LEU A N 1
ATOM 1905 C CA . LEU A 1 242 ? -36.847 -14.084 102.502 1.00 75.12 242 LEU A CA 1
ATOM 1906 C C . LEU A 1 242 ? -35.339 -13.815 102.462 1.00 75.12 242 LEU A C 1
ATOM 1908 O O . LEU A 1 242 ? -34.725 -14.013 101.422 1.00 75.12 242 LEU A O 1
ATOM 1912 N N . ALA A 1 243 ? -34.723 -13.490 103.601 1.00 75.81 243 ALA A N 1
ATOM 1913 C CA . ALA A 1 243 ? -33.276 -13.291 103.698 1.00 75.81 243 ALA A CA 1
ATOM 1914 C C . ALA A 1 243 ? -32.479 -14.546 103.293 1.00 75.81 243 ALA A C 1
ATOM 1916 O O . ALA A 1 243 ? -31.496 -14.441 102.560 1.00 75.81 243 ALA A O 1
ATOM 1917 N N . LYS A 1 244 ? -32.935 -15.743 103.698 1.00 78.50 244 LYS A N 1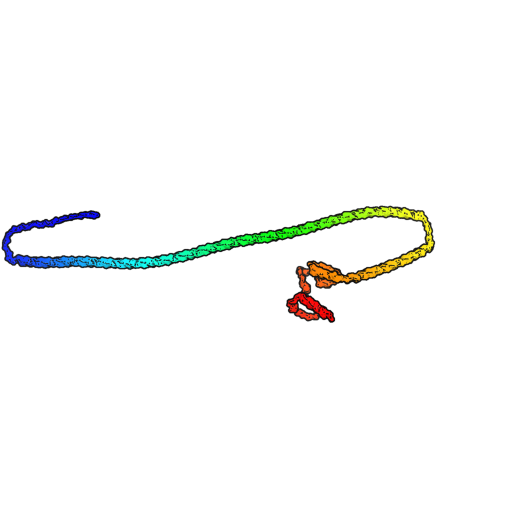
ATOM 1918 C CA . LYS A 1 244 ? -32.327 -17.017 103.267 1.00 78.50 244 LYS A CA 1
ATOM 1919 C C . LYS A 1 244 ? -32.447 -17.232 101.757 1.00 78.50 244 LYS A C 1
ATOM 1921 O O . LYS A 1 244 ? -31.471 -17.618 101.124 1.00 78.50 244 LYS A O 1
ATOM 1926 N N . LYS A 1 245 ? -33.605 -16.923 101.163 1.00 75.81 245 LYS A N 1
ATOM 1927 C CA . LYS A 1 245 ? -33.819 -17.050 99.712 1.00 75.81 245 LYS A CA 1
ATOM 1928 C C . LYS A 1 245 ? -32.996 -16.057 98.895 1.00 75.81 245 LYS A C 1
ATOM 1930 O O . LYS A 1 245 ? -32.478 -16.430 97.848 1.00 75.81 245 LYS A O 1
ATOM 1935 N N . THR A 1 246 ? -32.820 -14.832 99.381 1.00 77.06 246 THR A N 1
ATOM 1936 C CA . THR A 1 246 ? -31.953 -13.844 98.726 1.00 77.06 246 THR A CA 1
ATOM 1937 C C . THR A 1 246 ? -30.493 -14.296 98.744 1.00 77.06 246 THR A C 1
ATOM 1939 O O . THR A 1 246 ? -29.815 -14.193 97.728 1.00 77.06 246 THR A O 1
ATOM 1942 N N . HIS A 1 247 ? -30.028 -14.882 99.851 1.00 77.69 247 HIS A N 1
ATOM 1943 C CA . HIS A 1 247 ? -28.668 -15.417 99.943 1.00 77.69 247 HIS A CA 1
ATOM 1944 C C . HIS A 1 247 ? -28.439 -16.632 99.024 1.00 77.69 247 HIS A C 1
ATOM 1946 O O . HIS A 1 247 ? -27.388 -16.734 98.396 1.00 77.69 247 HIS A O 1
ATOM 1952 N N . GLU A 1 248 ? -29.435 -17.513 98.878 1.00 76.88 248 GLU A N 1
ATOM 1953 C CA . GLU A 1 248 ? -29.400 -18.617 97.903 1.00 76.88 248 GLU A CA 1
ATOM 1954 C C . GLU A 1 248 ? -29.345 -18.102 96.449 1.00 76.88 248 GLU A C 1
ATOM 1956 O O . GLU A 1 248 ? -28.608 -18.652 95.632 1.00 76.88 248 GLU A O 1
ATOM 1961 N N . CYS A 1 249 ? -30.069 -17.025 96.115 1.00 71.56 249 CYS A N 1
ATOM 1962 C CA . CYS A 1 249 ? -29.995 -16.389 94.793 1.00 71.56 249 CYS A CA 1
ATOM 1963 C C . CYS A 1 249 ? -28.627 -15.753 94.511 1.00 71.56 249 CYS A C 1
ATOM 1965 O O . CYS A 1 249 ? -28.152 -15.834 93.379 1.00 71.56 249 CYS A O 1
ATOM 1967 N N . GLU A 1 250 ? -27.992 -15.142 95.513 1.00 76.50 250 GLU A N 1
ATOM 1968 C CA . GLU A 1 250 ? -26.652 -14.559 95.375 1.00 76.50 250 GLU A CA 1
ATOM 1969 C C . GLU A 1 250 ? -25.603 -15.653 95.105 1.00 76.50 250 GLU A C 1
ATOM 1971 O O . GLU A 1 250 ? -24.825 -15.539 94.163 1.00 76.50 250 GLU A O 1
ATOM 1976 N N . GLN A 1 251 ? -25.661 -16.773 95.839 1.00 78.69 251 GLN A N 1
ATOM 1977 C CA . GLN A 1 251 ? -24.770 -17.924 95.620 1.00 78.69 251 GLN A CA 1
ATOM 1978 C C . GLN A 1 251 ? -24.963 -18.564 94.237 1.00 78.69 251 GLN A C 1
ATOM 1980 O O . GLN A 1 251 ? -23.995 -18.968 93.594 1.00 78.69 251 GLN A O 1
ATOM 1985 N N . LEU A 1 252 ? -26.204 -18.640 93.744 1.00 75.94 252 LEU A N 1
ATOM 1986 C CA . LEU A 1 252 ? -26.481 -19.119 92.385 1.00 75.94 252 LEU A CA 1
ATOM 1987 C C . LEU A 1 252 ? -25.951 -18.157 91.314 1.00 75.94 252 LEU A C 1
ATOM 1989 O O . LEU A 1 252 ? -25.508 -18.605 90.257 1.00 75.94 252 LEU A O 1
ATOM 1993 N N . ARG A 1 253 ? -25.973 -16.848 91.581 1.00 77.94 253 ARG A N 1
ATOM 1994 C CA . ARG A 1 253 ? -25.421 -15.827 90.685 1.00 77.94 253 ARG A CA 1
ATOM 1995 C C . ARG A 1 253 ? -23.896 -15.923 90.608 1.00 77.94 253 ARG A C 1
ATOM 1997 O O . ARG A 1 253 ? -23.351 -15.901 89.509 1.00 77.94 253 ARG A O 1
ATOM 2004 N N . GLU A 1 254 ? -23.239 -16.134 91.744 1.00 78.19 254 GLU A N 1
ATOM 2005 C CA . GLU A 1 254 ? -21.785 -16.307 91.848 1.00 78.19 254 GLU A CA 1
ATOM 2006 C C . GLU A 1 254 ? -21.312 -17.615 91.180 1.00 78.19 254 GLU A C 1
ATOM 2008 O O . GLU A 1 254 ? -20.337 -17.623 90.427 1.00 78.19 254 GLU A O 1
ATOM 2013 N N . ALA A 1 255 ? -22.061 -18.715 91.341 1.00 74.19 255 ALA A N 1
ATOM 2014 C CA . ALA A 1 255 ? -21.796 -19.975 90.639 1.00 74.19 255 ALA A CA 1
ATOM 2015 C C . ALA A 1 255 ? -21.986 -19.858 89.113 1.00 74.19 255 ALA A C 1
ATOM 2017 O O . ALA A 1 255 ? -21.221 -20.436 88.334 1.00 74.19 255 ALA A O 1
ATOM 2018 N N . LEU A 1 256 ? -22.981 -19.086 88.662 1.00 72.62 256 LEU A N 1
ATOM 2019 C CA . LEU A 1 256 ? -23.208 -18.820 87.241 1.00 72.62 256 LEU A CA 1
ATOM 2020 C C . LEU A 1 256 ? -22.086 -17.959 86.642 1.00 72.62 256 LEU A C 1
ATOM 2022 O O . LEU A 1 256 ? -21.616 -18.244 85.541 1.00 72.62 256 LEU A O 1
ATOM 2026 N N . GLU A 1 257 ? -21.618 -16.948 87.371 1.00 75.19 257 GLU A N 1
ATOM 2027 C CA . GLU A 1 257 ? -20.509 -16.083 86.959 1.00 75.19 257 GLU A CA 1
ATOM 2028 C C . GLU A 1 257 ? -19.173 -16.846 86.920 1.00 75.19 257 GLU A C 1
ATOM 2030 O O . GLU A 1 257 ? -18.413 -16.726 85.954 1.00 75.19 257 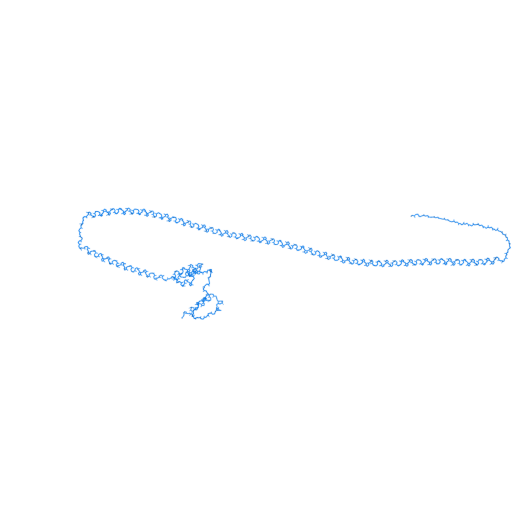GLU A O 1
ATOM 2035 N N . SER A 1 258 ? -18.936 -17.745 87.880 1.00 66.62 258 SER A N 1
ATOM 2036 C CA . SER A 1 258 ? -17.817 -18.701 87.854 1.00 66.62 258 SER A CA 1
ATOM 2037 C C . SER A 1 258 ? -17.874 -19.646 86.646 1.00 66.62 258 SER A C 1
ATOM 2039 O O . SER A 1 258 ? -16.838 -19.976 86.072 1.00 66.62 258 SER A O 1
ATOM 2041 N N . THR A 1 259 ? -19.065 -20.083 86.233 1.00 67.31 259 THR A N 1
ATOM 2042 C CA . THR A 1 259 ? -19.218 -20.987 85.080 1.00 67.31 259 THR A CA 1
ATOM 2043 C C . THR A 1 259 ? -19.041 -20.232 83.757 1.00 67.31 259 THR A C 1
ATOM 2045 O O . THR A 1 259 ? -18.406 -20.728 82.827 1.00 67.31 259 THR A O 1
ATOM 2048 N N . ALA A 1 260 ? -19.542 -18.997 83.673 1.00 57.53 260 ALA A N 1
ATOM 2049 C CA . ALA A 1 260 ? -19.384 -18.138 82.502 1.00 57.53 260 ALA A CA 1
ATOM 2050 C C . ALA A 1 260 ? -17.923 -17.701 82.285 1.00 57.53 260 ALA A C 1
ATOM 2052 O O . ALA A 1 260 ? -17.465 -17.602 81.145 1.00 57.53 260 ALA A O 1
ATOM 2053 N N . THR A 1 261 ? -17.169 -17.461 83.358 1.00 59.97 261 THR A N 1
ATOM 2054 C CA . THR A 1 261 ? -15.736 -17.124 83.283 1.00 59.97 261 THR A CA 1
ATOM 2055 C C . THR A 1 261 ? -14.884 -18.329 82.875 1.00 59.97 261 THR A C 1
ATOM 2057 O O . THR A 1 261 ? -14.002 -18.194 82.024 1.00 59.97 261 THR A O 1
ATOM 2060 N N . GLN A 1 262 ? -15.206 -19.532 83.360 1.00 57.28 262 GLN A N 1
ATOM 2061 C CA . GLN A 1 262 ? -14.548 -20.769 82.926 1.00 57.28 262 GLN A CA 1
ATOM 2062 C C . GLN A 1 262 ? -14.816 -21.085 81.441 1.00 57.28 262 GLN A C 1
ATOM 2064 O O . GLN A 1 262 ? -13.886 -21.426 80.713 1.00 57.28 262 GLN A O 1
ATOM 2069 N N . TYR A 1 263 ? -16.043 -20.860 80.956 1.00 57.09 263 TYR A N 1
ATOM 2070 C CA . TYR A 1 263 ? -16.411 -21.064 79.547 1.00 57.09 263 TYR A CA 1
ATOM 2071 C C . TYR A 1 263 ? -15.729 -20.073 78.582 1.00 57.09 263 TYR A C 1
ATOM 2073 O O . TYR A 1 263 ? -15.423 -20.415 77.443 1.00 57.09 263 TYR A O 1
ATOM 2081 N N . ASN A 1 264 ? -15.448 -18.841 79.024 1.00 55.66 264 ASN A N 1
ATOM 2082 C CA . ASN A 1 264 ? -14.714 -17.866 78.207 1.00 55.66 264 ASN A CA 1
ATOM 2083 C C . ASN A 1 264 ? -13.206 -18.167 78.117 1.00 55.66 264 ASN A C 1
ATOM 2085 O O . ASN A 1 264 ? -12.580 -17.795 77.129 1.00 55.66 264 ASN A O 1
ATOM 2089 N N . SER A 1 265 ? -12.640 -18.886 79.091 1.00 52.34 265 SER A N 1
ATOM 2090 C CA . SER A 1 265 ? -11.208 -19.229 79.138 1.00 52.34 265 SER A CA 1
ATOM 2091 C C . SER A 1 265 ? -10.811 -20.319 78.127 1.00 52.34 265 SER A C 1
ATOM 2093 O O . SER A 1 265 ? -9.677 -20.355 77.659 1.00 52.34 265 SER A O 1
ATOM 2095 N N . GLU A 1 266 ? -11.740 -21.205 77.749 1.00 54.19 266 GLU A N 1
ATOM 2096 C CA . GLU A 1 266 ? -11.507 -22.267 76.751 1.00 54.19 266 GLU A CA 1
ATOM 2097 C C . GLU A 1 266 ? -11.518 -21.755 75.299 1.00 54.19 266 GLU A C 1
ATOM 2099 O O . GLU A 1 266 ? -11.098 -22.464 74.382 1.00 54.19 266 GLU A O 1
ATOM 2104 N N . ARG A 1 267 ? -11.964 -20.513 75.069 1.00 53.47 267 ARG A N 1
ATOM 2105 C CA . ARG A 1 267 ? -12.093 -19.927 73.727 1.00 53.47 267 ARG A CA 1
ATOM 2106 C C . ARG A 1 267 ? -10.812 -19.283 73.182 1.00 53.47 267 ARG A C 1
ATOM 2108 O O . ARG A 1 267 ? -10.793 -18.912 72.010 1.00 53.47 267 ARG A O 1
ATOM 2115 N N . ASP A 1 268 ? -9.752 -19.214 73.987 1.00 55.12 268 ASP A N 1
ATOM 2116 C CA . ASP A 1 268 ? -8.426 -18.714 73.583 1.00 55.12 268 ASP A CA 1
ATOM 2117 C C . ASP A 1 268 ? -7.601 -19.731 72.767 1.00 55.12 268 ASP A C 1
ATOM 2119 O O . ASP A 1 268 ? -6.488 -19.439 72.326 1.00 55.12 268 ASP A O 1
ATOM 2123 N N . VAL A 1 269 ? -8.141 -20.926 72.501 1.00 59.16 269 VAL A N 1
ATOM 2124 C CA . VAL A 1 269 ? -7.504 -21.922 71.631 1.00 59.16 269 VAL A CA 1
ATOM 2125 C C . VAL A 1 269 ? -8.124 -21.849 70.238 1.00 59.16 269 VAL A C 1
ATOM 2127 O O . VAL A 1 269 ? -9.185 -22.414 69.973 1.00 59.16 269 VAL A O 1
ATOM 2130 N N . LEU A 1 270 ? -7.452 -21.154 69.319 1.00 61.50 270 LEU A N 1
ATOM 2131 C CA . LEU A 1 270 ? -7.839 -21.150 67.910 1.00 61.50 270 LEU A CA 1
ATOM 2132 C C . LEU A 1 270 ? -7.702 -22.575 67.345 1.00 61.50 270 LEU A C 1
ATOM 2134 O O . LEU A 1 270 ? -6.638 -23.191 67.444 1.00 61.50 270 LEU A O 1
ATOM 2138 N N . ASP A 1 271 ? -8.772 -23.108 66.752 1.00 72.62 271 ASP A N 1
ATOM 2139 C CA . ASP A 1 271 ? -8.764 -24.447 66.160 1.00 72.62 271 ASP A CA 1
ATOM 2140 C C . ASP A 1 271 ? -7.665 -24.538 65.083 1.00 72.62 271 ASP A C 1
ATOM 2142 O O . ASP A 1 271 ? -7.627 -23.747 64.133 1.00 72.62 271 ASP A O 1
ATOM 2146 N N . LYS A 1 272 ? -6.759 -25.516 65.218 1.00 67.81 272 LYS A N 1
ATOM 2147 C CA . LYS A 1 272 ? -5.626 -25.736 64.300 1.00 67.81 272 LYS A CA 1
ATOM 2148 C C . LYS A 1 272 ? -6.093 -25.882 62.850 1.00 67.81 272 LYS A C 1
ATOM 2150 O O . LYS A 1 272 ? -5.376 -25.489 61.929 1.00 67.81 272 LYS A O 1
ATOM 2155 N N . ARG A 1 273 ? -7.306 -26.408 62.637 1.00 69.75 273 ARG A N 1
ATOM 2156 C CA . ARG A 1 273 ? -7.904 -26.547 61.303 1.00 69.75 273 ARG A CA 1
ATOM 2157 C C . ARG A 1 273 ? -8.320 -25.201 60.710 1.00 69.75 273 ARG A C 1
ATOM 2159 O O . ARG A 1 273 ? -8.124 -24.982 59.517 1.00 69.75 273 ARG A O 1
ATOM 2166 N N . LEU A 1 274 ? -8.843 -24.299 61.538 1.00 76.06 274 LEU A N 1
ATOM 2167 C CA . LEU A 1 274 ? -9.222 -22.948 61.127 1.00 76.06 274 LEU A CA 1
ATOM 2168 C C . LEU A 1 274 ? -7.980 -22.109 60.793 1.00 76.06 274 LEU A C 1
ATOM 2170 O O . LEU A 1 274 ? -7.961 -21.432 59.768 1.00 76.06 274 LEU A O 1
ATOM 2174 N N . ALA A 1 275 ? -6.915 -22.218 61.595 1.00 70.44 275 ALA A N 1
ATOM 2175 C CA . ALA A 1 275 ? -5.633 -21.573 61.301 1.00 70.44 275 ALA A CA 1
ATOM 2176 C C . ALA A 1 275 ? -5.059 -22.023 59.944 1.00 70.44 275 ALA A C 1
ATOM 2178 O O . ALA A 1 275 ? -4.676 -21.189 59.124 1.00 70.44 275 ALA A O 1
ATOM 2179 N N . ALA A 1 276 ? -5.063 -23.334 59.672 1.00 68.50 276 ALA A N 1
ATOM 2180 C CA . ALA A 1 276 ? -4.588 -23.882 58.402 1.00 68.50 276 ALA A CA 1
ATOM 2181 C C . ALA A 1 276 ? -5.419 -23.390 57.202 1.00 68.50 276 ALA A C 1
ATOM 2183 O O . ALA A 1 276 ? -4.857 -23.016 56.175 1.00 68.50 276 ALA A O 1
ATOM 2184 N N . GLN A 1 277 ? -6.747 -23.325 57.341 1.00 75.44 277 GLN A N 1
ATOM 2185 C CA . GLN A 1 277 ? -7.636 -22.825 56.286 1.00 75.44 277 GLN A CA 1
ATOM 2186 C C . GLN A 1 277 ? -7.400 -21.351 55.959 1.00 75.44 277 GLN A C 1
ATOM 2188 O O . GLN A 1 277 ? -7.447 -20.979 54.790 1.00 75.44 277 GLN A O 1
ATOM 2193 N N . LEU A 1 278 ? -7.107 -20.516 56.958 1.00 74.81 278 LEU A N 1
ATOM 2194 C CA . LEU A 1 278 ? -6.775 -19.112 56.718 1.00 74.81 278 LEU A CA 1
ATOM 2195 C C . LEU A 1 278 ? -5.472 -18.986 55.926 1.00 74.81 278 LEU A C 1
ATOM 2197 O O . LEU A 1 278 ? -5.420 -18.212 54.975 1.00 74.81 278 LEU A O 1
ATOM 2201 N N . VAL A 1 279 ? -4.433 -19.747 56.288 1.00 75.50 279 VAL A N 1
ATOM 2202 C CA . VAL A 1 279 ? -3.138 -19.715 55.583 1.00 75.50 279 VAL A CA 1
ATOM 2203 C C . VAL A 1 279 ? -3.303 -20.143 54.126 1.00 75.50 279 VAL A C 1
ATOM 2205 O O . VAL A 1 279 ? -2.810 -19.456 53.235 1.00 75.50 279 VAL A O 1
ATOM 2208 N N . VAL A 1 280 ? -4.056 -21.215 53.873 1.00 75.31 280 VAL A N 1
ATOM 2209 C CA . VAL A 1 280 ? -4.387 -21.655 52.507 1.00 75.31 280 VAL A CA 1
ATOM 2210 C C . VAL A 1 280 ? -5.167 -20.566 51.762 1.00 75.31 280 VAL A C 1
ATOM 2212 O O . VAL A 1 280 ? -4.787 -20.187 50.658 1.00 75.31 280 VAL A O 1
ATOM 2215 N N . ALA A 1 281 ? -6.183 -19.970 52.395 1.00 72.19 281 ALA A N 1
ATOM 2216 C CA . ALA A 1 281 ? -6.959 -18.883 51.800 1.00 72.19 281 ALA A CA 1
ATOM 2217 C C . ALA A 1 281 ? -6.113 -17.636 51.491 1.00 72.19 281 ALA A C 1
ATOM 2219 O O . ALA A 1 281 ? -6.410 -16.925 50.537 1.00 72.19 281 ALA A O 1
ATOM 2220 N N . TYR A 1 282 ? -5.054 -17.355 52.252 1.00 75.50 282 TYR A N 1
ATOM 2221 C CA . TYR A 1 282 ? -4.135 -16.250 51.965 1.00 75.50 282 TYR A CA 1
ATOM 2222 C C . TYR A 1 282 ? -3.233 -16.528 50.755 1.00 75.50 282 TYR A C 1
ATOM 2224 O O . TYR A 1 282 ? -2.922 -15.610 49.992 1.00 75.50 282 TYR A O 1
ATOM 2232 N N . VAL A 1 283 ? -2.817 -17.781 50.561 1.00 70.88 283 VAL A N 1
ATOM 2233 C CA . VAL A 1 283 ? -1.982 -18.180 49.418 1.00 70.88 283 VAL A CA 1
ATOM 2234 C C . VAL A 1 283 ? -2.802 -18.214 48.126 1.00 70.88 283 VAL A C 1
ATOM 2236 O O . VAL A 1 283 ? -2.345 -17.666 47.120 1.00 70.88 283 VAL A O 1
ATOM 2239 N N . ASP A 1 284 ? -4.018 -18.762 48.185 1.00 70.44 284 ASP A N 1
ATOM 2240 C CA . ASP A 1 284 ? -4.877 -18.987 47.014 1.00 70.44 284 ASP A CA 1
ATOM 2241 C C . ASP A 1 284 ? -5.728 -17.764 46.620 1.00 70.44 284 ASP A C 1
ATOM 2243 O O . ASP A 1 284 ? -6.150 -17.641 45.469 1.00 70.44 284 ASP A O 1
ATOM 2247 N N . SER A 1 285 ? -5.997 -16.832 47.544 1.00 69.94 285 SER A N 1
ATOM 2248 C CA . SER A 1 285 ? -6.853 -15.671 47.265 1.00 69.94 285 SER A CA 1
ATOM 2249 C C . SER A 1 285 ? -6.111 -14.536 46.561 1.00 69.94 285 SER A C 1
ATOM 2251 O O . SER A 1 285 ? -5.024 -14.115 46.959 1.00 69.94 285 SER A O 1
ATOM 2253 N N . ASN A 1 286 ? -6.775 -13.930 45.572 1.00 64.62 286 ASN A N 1
ATOM 2254 C CA . ASN A 1 286 ? -6.335 -12.682 44.940 1.00 64.62 286 ASN A CA 1
ATOM 2255 C C . ASN A 1 286 ? -6.561 -11.445 45.846 1.00 64.62 286 ASN A C 1
ATOM 2257 O O . ASN A 1 286 ? -6.123 -10.343 45.529 1.00 64.62 286 ASN A O 1
ATOM 2261 N N . LYS A 1 287 ? -7.232 -11.618 46.997 1.00 65.31 287 LYS A N 1
ATOM 2262 C CA . LYS A 1 287 ? -7.537 -10.574 47.994 1.00 65.31 287 LYS A CA 1
ATOM 2263 C C . LYS A 1 287 ? -6.743 -10.767 49.289 1.00 65.31 287 LYS A C 1
ATOM 2265 O O . LYS A 1 287 ? -7.294 -10.824 50.389 1.00 65.31 287 LYS A O 1
ATOM 2270 N N . LYS A 1 288 ? -5.420 -10.868 49.156 1.00 73.25 288 LYS A N 1
ATOM 2271 C CA . LYS A 1 288 ? -4.490 -11.174 50.259 1.00 73.25 288 LYS A CA 1
ATOM 2272 C C . LYS A 1 288 ? -4.592 -10.194 51.433 1.00 73.25 288 LYS A C 1
ATOM 2274 O O . LYS A 1 288 ? -4.522 -10.620 52.579 1.00 73.25 288 LYS A O 1
ATOM 2279 N N . GLY A 1 289 ? -4.832 -8.909 51.158 1.00 70.25 289 GLY A N 1
ATOM 2280 C CA . GLY A 1 289 ? -4.977 -7.873 52.188 1.00 70.25 289 GLY A CA 1
ATOM 2281 C C . GLY A 1 289 ? -6.197 -8.061 53.098 1.00 70.25 289 GLY A C 1
ATOM 2282 O O . GLY A 1 289 ? -6.070 -7.946 54.313 1.00 70.25 289 GLY A O 1
ATOM 2283 N N . GLU A 1 290 ? -7.357 -8.426 52.541 1.00 74.44 290 GLU A N 1
ATOM 2284 C CA . GLU A 1 290 ? -8.586 -8.661 53.320 1.00 74.44 290 GLU A CA 1
ATOM 2285 C C . GLU A 1 290 ? -8.456 -9.910 54.203 1.00 74.44 290 GLU A C 1
ATOM 2287 O O . GLU A 1 290 ? -8.822 -9.892 55.380 1.00 74.44 290 GLU A O 1
ATOM 2292 N N . VAL A 1 291 ? -7.875 -10.984 53.655 1.00 77.81 291 VAL A N 1
ATOM 2293 C CA . VAL A 1 291 ? -7.624 -12.230 54.396 1.00 77.81 291 VAL A CA 1
ATOM 2294 C C . VAL A 1 291 ? -6.631 -11.991 55.533 1.00 77.81 291 VAL A C 1
ATOM 2296 O O . VAL A 1 291 ? -6.846 -12.451 56.653 1.00 77.81 291 VAL A O 1
ATOM 2299 N N . LEU A 1 292 ? -5.578 -11.215 55.280 1.00 79.81 292 LEU A N 1
ATOM 2300 C CA . LEU A 1 292 ? -4.585 -10.867 56.289 1.00 79.81 292 LEU A CA 1
ATOM 2301 C C . LEU A 1 292 ? -5.167 -9.958 57.379 1.00 79.81 292 LEU A C 1
ATOM 2303 O O . LEU A 1 292 ? -4.852 -10.117 58.559 1.00 79.81 292 LEU A O 1
ATOM 2307 N N . GLN A 1 293 ? -6.063 -9.041 57.017 1.00 76.31 293 GLN A N 1
ATOM 2308 C CA . GLN A 1 293 ? -6.759 -8.193 57.982 1.00 76.31 293 GLN A CA 1
ATOM 2309 C C . GLN A 1 293 ? -7.731 -8.998 58.858 1.00 76.31 293 GLN A C 1
ATOM 2311 O O . GLN A 1 293 ? -7.823 -8.757 60.066 1.00 76.31 293 GLN A O 1
ATOM 2316 N N . LEU A 1 294 ? -8.398 -10.002 58.284 1.00 77.88 294 LEU A N 1
ATOM 2317 C CA . LEU A 1 294 ? -9.229 -10.952 59.023 1.00 77.88 294 LEU A CA 1
ATOM 2318 C C . LEU A 1 294 ? -8.391 -11.815 59.981 1.00 77.88 294 LEU A C 1
ATOM 2320 O O . LEU A 1 294 ? -8.751 -11.958 61.151 1.00 77.88 294 LEU A O 1
ATOM 2324 N N . MET A 1 295 ? -7.246 -12.326 59.521 1.00 76.88 295 MET A N 1
ATOM 2325 C CA . MET A 1 295 ? -6.267 -13.042 60.348 1.00 76.88 295 MET A CA 1
ATOM 2326 C C . MET A 1 295 ? -5.795 -12.199 61.535 1.00 76.88 295 MET A C 1
ATOM 2328 O O . MET A 1 295 ? -5.830 -12.665 62.673 1.00 76.88 295 MET A O 1
ATOM 2332 N N . ALA A 1 296 ? -5.411 -10.945 61.286 1.00 77.19 296 ALA A N 1
ATOM 2333 C CA . ALA A 1 296 ? -4.942 -10.028 62.318 1.00 77.19 296 ALA A CA 1
ATOM 2334 C C . ALA A 1 296 ? -6.017 -9.731 63.374 1.00 77.19 296 ALA A C 1
ATOM 2336 O O . ALA A 1 296 ? -5.690 -9.552 64.548 1.00 77.19 296 ALA A O 1
ATOM 2337 N N . ARG A 1 297 ? -7.296 -9.700 62.974 1.00 77.00 297 ARG A N 1
ATOM 2338 C CA . ARG A 1 297 ? -8.430 -9.510 63.889 1.00 77.00 297 ARG A CA 1
ATOM 2339 C C . ARG A 1 297 ? -8.734 -10.758 64.717 1.00 77.00 297 ARG A C 1
ATOM 2341 O O . ARG A 1 297 ? -9.051 -10.617 65.891 1.00 77.00 297 ARG A O 1
ATOM 2348 N N . MET A 1 298 ? -8.656 -11.953 64.130 1.00 68.00 298 MET A N 1
ATOM 2349 C CA . MET A 1 298 ? -8.952 -13.202 64.849 1.00 68.00 298 MET A CA 1
ATOM 2350 C C . MET A 1 298 ? -7.821 -13.661 65.767 1.00 68.00 298 MET A C 1
ATOM 2352 O O . MET A 1 298 ? -8.089 -14.273 66.791 1.00 68.00 298 MET A O 1
ATOM 2356 N N . MET A 1 299 ? -6.570 -13.368 65.412 1.00 73.25 299 MET A N 1
ATOM 2357 C CA . MET A 1 299 ? -5.389 -13.716 66.212 1.00 73.25 299 MET A CA 1
ATOM 2358 C C . MET A 1 299 ? -4.901 -12.557 67.091 1.00 73.25 299 MET A C 1
ATOM 2360 O O . MET A 1 299 ? -3.818 -12.644 67.661 1.00 73.25 299 MET A O 1
ATOM 2364 N N . SER A 1 300 ? -5.667 -11.463 67.172 1.00 72.75 300 SER A N 1
ATOM 2365 C CA . SER A 1 300 ? -5.348 -10.279 67.980 1.00 72.75 300 SER A CA 1
ATOM 2366 C C . SER A 1 300 ? -3.911 -9.781 67.784 1.00 72.75 300 SER A C 1
ATOM 2368 O O . SER A 1 300 ? -3.177 -9.572 68.748 1.00 72.75 300 SER A O 1
ATOM 2370 N N . PHE A 1 301 ? -3.490 -9.602 66.526 1.00 73.50 301 PHE A N 1
ATOM 2371 C CA . PHE A 1 301 ? -2.139 -9.126 66.226 1.00 73.50 301 PHE A CA 1
ATOM 2372 C C . PHE A 1 301 ? -1.873 -7.791 66.919 1.00 73.50 301 PHE A C 1
ATOM 2374 O O . PHE A 1 301 ? -2.683 -6.861 66.859 1.00 73.50 301 PHE A O 1
ATOM 2381 N N . THR A 1 302 ? -0.696 -7.678 67.524 1.00 74.81 302 THR A N 1
ATOM 2382 C CA . THR A 1 302 ? -0.195 -6.399 68.030 1.00 74.81 302 THR A CA 1
ATOM 2383 C C . THR A 1 302 ? 0.066 -5.438 66.868 1.00 74.81 302 THR A C 1
ATOM 2385 O O . THR A 1 302 ? 0.311 -5.862 65.736 1.00 74.81 302 THR A O 1
ATOM 2388 N N . GLU A 1 303 ? 0.051 -4.130 67.127 1.00 72.56 303 GLU A N 1
ATOM 2389 C CA . GLU A 1 303 ? 0.317 -3.116 66.092 1.00 72.56 303 GLU A CA 1
ATOM 2390 C C . GLU A 1 303 ? 1.693 -3.303 65.424 1.00 72.56 303 GLU A C 1
ATOM 2392 O O . GLU A 1 303 ? 1.847 -3.079 64.225 1.00 72.56 303 GLU A O 1
ATOM 2397 N N . GLU A 1 304 ? 2.680 -3.819 66.161 1.00 70.88 304 GLU A N 1
ATOM 2398 C CA . GLU A 1 304 ? 3.989 -4.184 65.615 1.00 70.88 304 GLU A CA 1
ATOM 2399 C C . GLU A 1 304 ? 3.907 -5.362 64.631 1.00 70.88 304 GLU A C 1
ATOM 2401 O O . GLU A 1 304 ? 4.482 -5.307 63.544 1.00 70.88 304 GLU A O 1
ATOM 2406 N N . GLN A 1 305 ? 3.144 -6.408 64.958 1.00 72.00 305 GLN A N 1
ATOM 2407 C CA . GLN A 1 305 ? 2.930 -7.547 64.059 1.00 72.00 305 GLN A CA 1
ATOM 2408 C C . GLN A 1 305 ? 2.132 -7.144 62.816 1.00 72.00 305 GLN A C 1
ATOM 2410 O O . GLN A 1 305 ? 2.479 -7.570 61.717 1.00 72.00 305 GLN A O 1
ATOM 2415 N N . LYS A 1 306 ? 1.127 -6.270 62.958 1.00 76.25 306 LYS A N 1
ATOM 2416 C CA . LYS A 1 306 ? 0.375 -5.709 61.823 1.00 76.25 306 LYS A CA 1
ATOM 2417 C C . LYS A 1 306 ? 1.282 -4.938 60.865 1.00 76.25 306 LYS A C 1
ATOM 2419 O O . LYS A 1 306 ? 1.173 -5.131 59.658 1.00 76.25 306 LYS A O 1
ATOM 2424 N N . ARG A 1 307 ? 2.220 -4.128 61.375 1.00 69.81 307 ARG A N 1
ATOM 2425 C CA . ARG A 1 307 ? 3.223 -3.447 60.536 1.00 69.81 307 ARG A CA 1
ATOM 2426 C C . ARG A 1 307 ? 4.126 -4.432 59.798 1.00 69.81 307 ARG A C 1
ATOM 2428 O O . ARG A 1 307 ? 4.323 -4.273 58.599 1.00 69.81 307 ARG A O 1
ATOM 2435 N N . ARG A 1 308 ? 4.612 -5.473 60.481 1.00 68.62 308 ARG A N 1
ATOM 2436 C CA . ARG A 1 308 ? 5.492 -6.498 59.884 1.00 68.62 308 ARG A CA 1
ATOM 2437 C C . ARG A 1 308 ? 4.831 -7.310 58.775 1.00 68.62 308 ARG A C 1
ATOM 2439 O O . ARG A 1 308 ? 5.524 -7.743 57.864 1.00 68.62 308 ARG A O 1
ATOM 2446 N N . VAL A 1 309 ? 3.514 -7.502 58.835 1.00 69.50 309 VAL A N 1
ATOM 2447 C CA . VAL A 1 309 ? 2.760 -8.190 57.775 1.00 69.50 309 VAL A CA 1
ATOM 2448 C C . VAL A 1 309 ? 2.189 -7.232 56.718 1.00 69.50 309 VAL A C 1
ATOM 2450 O O . VAL A 1 309 ? 1.511 -7.674 55.801 1.00 69.50 309 VAL A O 1
ATOM 2453 N N . GLY A 1 310 ? 2.471 -5.925 56.794 1.00 66.88 310 GLY A N 1
ATOM 2454 C CA . GLY A 1 310 ? 2.052 -4.951 55.777 1.00 66.88 310 GLY A CA 1
ATOM 2455 C C . GLY A 1 310 ? 0.642 -4.369 55.956 1.00 66.88 310 GLY A C 1
ATOM 2456 O O . GLY A 1 310 ? 0.103 -3.797 55.016 1.00 66.88 310 GLY A O 1
ATOM 2457 N N . LEU A 1 311 ? 0.048 -4.480 57.152 1.00 70.81 311 LEU A N 1
ATOM 2458 C CA . LEU A 1 311 ? -1.242 -3.873 57.534 1.00 70.81 311 LEU A CA 1
ATOM 2459 C C . LEU A 1 311 ? -1.093 -2.531 58.292 1.00 70.81 311 LEU A C 1
ATOM 2461 O O . LEU A 1 311 ? -2.050 -2.061 58.907 1.00 70.81 311 LEU A O 1
ATOM 2465 N N . GLY A 1 312 ? 0.102 -1.929 58.305 1.00 52.31 312 GLY A N 1
ATOM 2466 C CA . GLY A 1 312 ? 0.359 -0.641 58.966 1.00 52.31 312 GLY A CA 1
ATOM 2467 C C . GLY A 1 312 ? -0.256 0.549 58.217 1.00 52.31 312 GLY A C 1
ATOM 2468 O O . GLY A 1 312 ? -0.289 0.543 56.991 1.00 52.31 312 GLY A O 1
ATOM 2469 N N . TYR A 1 313 ? -0.740 1.556 58.959 1.00 49.53 313 TYR A N 1
ATOM 2470 C CA . TYR A 1 313 ? -1.402 2.764 58.437 1.00 49.53 313 TYR A CA 1
ATOM 2471 C C . TYR A 1 313 ? -0.696 3.388 57.216 1.00 49.53 313 TYR A C 1
ATOM 2473 O O . TYR A 1 313 ? 0.538 3.432 57.191 1.00 49.53 313 TYR A O 1
ATOM 2481 N N . PRO A 1 314 ? -1.452 3.945 56.244 1.00 41.72 314 PRO A N 1
ATOM 2482 C CA . PRO A 1 314 ? -0.868 4.740 55.174 1.00 41.72 314 PRO A CA 1
ATOM 2483 C C . PRO A 1 314 ? -0.189 5.961 55.799 1.00 41.72 314 PRO A C 1
ATOM 2485 O O . PRO A 1 314 ? -0.843 6.800 56.416 1.00 41.72 314 PRO A O 1
ATOM 2488 N N . ILE A 1 315 ? 1.135 6.043 55.674 1.00 39.12 315 ILE A N 1
ATOM 2489 C CA . ILE A 1 315 ? 1.868 7.268 55.983 1.00 39.12 315 ILE A CA 1
ATOM 2490 C C . ILE A 1 315 ? 1.425 8.292 54.939 1.00 39.12 315 ILE A C 1
ATOM 2492 O O . ILE A 1 315 ? 1.686 8.149 53.745 1.00 39.12 315 ILE A O 1
ATOM 2496 N N . GLU A 1 316 ? 0.678 9.289 55.397 1.00 37.34 316 GLU A N 1
ATOM 2497 C CA . GLU A 1 316 ? 0.192 10.400 54.596 1.00 37.34 316 GLU A CA 1
ATOM 2498 C C . GLU A 1 316 ? 1.389 11.268 54.192 1.00 37.34 316 GLU A C 1
ATOM 2500 O O . GLU A 1 316 ? 1.874 12.106 54.948 1.00 37.34 316 GLU A O 1
ATOM 2505 N N . GLY A 1 317 ? 1.938 10.988 53.012 1.00 33.09 317 GLY A N 1
ATOM 2506 C CA . GLY A 1 317 ? 3.078 11.723 52.491 1.00 33.09 317 GLY A CA 1
ATOM 2507 C C . GLY A 1 317 ? 3.787 10.985 51.368 1.00 33.09 317 GLY A C 1
ATOM 2508 O O . GLY A 1 317 ? 4.733 10.250 51.611 1.00 33.09 317 GLY A O 1
ATOM 2509 N N . ASN A 1 318 ? 3.377 11.308 50.140 1.00 31.36 318 ASN A N 1
ATOM 2510 C CA . ASN A 1 318 ? 4.128 11.124 48.897 1.00 31.36 318 ASN A CA 1
ATOM 2511 C C . ASN A 1 318 ? 4.028 9.747 48.196 1.00 31.36 318 ASN A C 1
ATOM 2513 O O . ASN A 1 318 ? 4.789 8.831 48.466 1.00 31.36 318 ASN A O 1
ATOM 2517 N N . GLY A 1 319 ? 3.134 9.681 47.200 1.00 30.38 319 GLY A N 1
ATOM 2518 C CA . GLY A 1 319 ? 3.398 9.077 45.886 1.00 30.38 319 GLY A CA 1
ATOM 2519 C C . GLY A 1 319 ? 3.653 7.567 45.787 1.00 30.38 319 GLY A C 1
ATOM 2520 O O . GLY A 1 319 ? 4.755 7.104 46.020 1.00 30.38 319 GLY A O 1
ATOM 2521 N N . GLY A 1 320 ? 2.659 6.846 45.257 1.00 32.66 320 GLY A N 1
ATOM 2522 C CA . GLY A 1 320 ? 2.839 5.800 44.240 1.00 32.66 320 GLY A CA 1
ATOM 2523 C C . GLY A 1 320 ? 3.783 4.619 44.516 1.00 32.66 320 GLY A C 1
ATOM 2524 O O . GLY A 1 320 ? 4.977 4.707 44.271 1.00 32.66 320 GLY A O 1
ATOM 2525 N N . GLY A 1 321 ? 3.185 3.451 44.773 1.00 36.22 321 GLY A N 1
ATOM 2526 C CA . GLY A 1 321 ? 3.732 2.147 44.377 1.00 36.22 321 GLY A CA 1
ATOM 2527 C C . GLY A 1 321 ? 4.830 1.549 45.265 1.00 36.22 321 GLY A C 1
ATOM 2528 O O . GLY A 1 321 ? 5.661 2.242 45.833 1.00 36.22 321 GLY A O 1
ATOM 2529 N N . GLY A 1 322 ? 4.862 0.215 45.329 1.00 33.06 322 GLY A N 1
ATOM 2530 C CA . GLY A 1 322 ? 6.072 -0.509 45.724 1.00 33.06 322 GLY A CA 1
ATOM 2531 C C . GLY A 1 322 ? 5.840 -1.688 46.657 1.00 33.06 322 GLY A C 1
ATOM 2532 O O . GLY A 1 322 ? 5.972 -1.569 47.868 1.00 33.06 322 GLY A O 1
ATOM 2533 N N . LEU A 1 323 ? 5.627 -2.867 46.073 1.00 44.94 323 LEU A N 1
ATOM 2534 C CA . LEU A 1 323 ? 5.724 -4.179 46.725 1.00 44.94 323 LEU A CA 1
ATOM 2535 C C . LEU A 1 323 ? 7.181 -4.568 47.089 1.00 44.94 323 LEU A C 1
ATOM 2537 O O . LEU A 1 323 ? 7.530 -5.742 47.038 1.00 44.94 323 LEU A O 1
ATOM 2541 N N . PHE A 1 324 ? 8.052 -3.616 47.447 1.00 38.81 324 PHE A N 1
ATOM 2542 C CA . PHE A 1 324 ? 9.487 -3.885 47.666 1.00 38.81 324 PHE A CA 1
ATOM 2543 C C . PHE A 1 324 ? 10.129 -3.141 48.850 1.00 38.81 324 PHE A C 1
ATOM 2545 O O . PHE A 1 324 ? 11.342 -2.958 48.879 1.00 38.81 324 PHE A O 1
ATOM 2552 N N . SER A 1 325 ? 9.372 -2.747 49.873 1.00 37.19 325 SER A N 1
ATOM 2553 C CA . SER A 1 325 ? 9.916 -2.033 51.043 1.00 37.19 325 SER A CA 1
ATOM 2554 C C . SER A 1 325 ? 10.277 -2.922 52.248 1.00 37.19 325 SER A C 1
ATOM 2556 O O . SER A 1 325 ? 10.298 -2.449 53.380 1.00 37.19 325 SER A O 1
ATOM 2558 N N . SER A 1 326 ? 10.617 -4.205 52.059 1.00 40.09 326 SER A N 1
ATOM 2559 C CA . SER A 1 326 ? 11.144 -5.030 53.174 1.00 40.09 326 SER A CA 1
ATOM 2560 C C . SER A 1 326 ? 12.309 -5.970 52.846 1.00 40.09 326 SER A C 1
ATOM 2562 O O . SER A 1 326 ? 12.588 -6.866 53.633 1.00 40.09 326 SER A O 1
ATOM 2564 N N . ILE A 1 327 ? 13.051 -5.756 51.751 1.00 45.06 327 ILE A N 1
ATOM 2565 C CA . ILE A 1 327 ? 14.312 -6.499 51.511 1.00 45.06 327 ILE A CA 1
ATOM 2566 C C . ILE A 1 327 ? 15.564 -5.599 51.520 1.00 45.06 327 ILE A C 1
ATOM 2568 O O . ILE A 1 327 ? 16.678 -6.103 51.593 1.00 45.06 327 ILE A O 1
ATOM 2572 N N . ILE A 1 328 ? 15.431 -4.271 51.580 1.00 39.44 328 ILE A N 1
ATOM 2573 C CA . ILE A 1 328 ? 16.592 -3.379 51.726 1.00 39.44 328 ILE A CA 1
ATOM 2574 C C . ILE A 1 328 ? 16.536 -2.716 53.097 1.00 39.44 328 ILE A C 1
ATOM 2576 O O . ILE A 1 328 ? 15.914 -1.673 53.293 1.00 39.44 328 ILE A O 1
ATOM 2580 N N . GLY A 1 329 ? 17.211 -3.347 54.055 1.00 40.81 329 GLY A N 1
ATOM 2581 C CA . GLY A 1 329 ? 17.717 -2.636 55.215 1.00 40.81 329 GLY A CA 1
ATOM 2582 C C . GLY A 1 329 ? 18.682 -1.550 54.743 1.00 40.81 329 GLY A C 1
ATOM 2583 O O . GLY A 1 329 ? 19.767 -1.848 54.253 1.00 40.81 329 GLY A O 1
ATOM 2584 N N . LEU A 1 330 ? 18.286 -0.290 54.900 1.00 35.47 330 LEU A N 1
ATOM 2585 C CA . LEU A 1 330 ? 19.182 0.859 54.846 1.00 35.47 330 LEU A CA 1
ATOM 2586 C C . LEU A 1 330 ? 18.958 1.696 56.107 1.00 35.47 330 LEU A C 1
ATOM 2588 O O . LEU A 1 330 ? 18.105 2.571 56.169 1.00 35.47 330 LEU A O 1
ATOM 2592 N N . VAL A 1 331 ? 19.724 1.314 57.130 1.00 33.47 331 VAL A N 1
ATOM 2593 C CA . VAL A 1 331 ? 20.513 2.195 58.000 1.00 33.47 331 VAL A CA 1
ATOM 2594 C C . VAL A 1 331 ? 19.800 3.436 58.560 1.00 33.47 331 VAL A C 1
ATOM 2596 O O . VAL A 1 331 ? 19.730 4.484 57.926 1.00 33.47 331 VAL A O 1
ATOM 2599 N N . ALA A 1 332 ? 19.466 3.356 59.849 1.00 29.89 332 ALA A N 1
ATOM 2600 C CA . ALA A 1 332 ? 19.773 4.426 60.799 1.00 29.89 332 ALA A CA 1
ATOM 2601 C C . ALA A 1 332 ? 20.819 3.875 61.799 1.00 29.89 332 ALA A C 1
ATOM 2603 O O . ALA A 1 332 ? 20.725 2.703 62.171 1.00 29.89 332 ALA A O 1
ATOM 2604 N N . PRO A 1 333 ? 21.856 4.646 62.173 1.00 41.12 333 PRO A N 1
ATOM 2605 C CA . PRO A 1 333 ? 23.058 4.126 62.821 1.00 41.12 333 PRO A CA 1
ATOM 2606 C C . PRO A 1 333 ? 22.851 3.933 64.330 1.00 41.12 333 PRO A C 1
ATOM 2608 O O . PRO A 1 333 ? 22.352 4.828 65.006 1.00 41.12 333 PRO A O 1
ATOM 2611 N N . GLY A 1 334 ? 23.281 2.788 64.865 1.00 29.42 334 GLY A N 1
ATOM 2612 C CA . GLY A 1 334 ? 23.290 2.530 66.307 1.00 29.42 334 GLY A CA 1
ATOM 2613 C C . GLY A 1 334 ? 23.764 1.118 66.658 1.00 29.42 334 GLY A C 1
ATOM 2614 O O . GLY A 1 334 ? 22.981 0.183 66.594 1.00 29.42 334 GLY A O 1
ATOM 2615 N N . GLU A 1 335 ? 25.058 1.005 66.970 1.00 37.72 335 GLU A N 1
ATOM 2616 C CA . GLU A 1 335 ? 25.725 0.028 67.857 1.00 37.72 335 GLU A CA 1
ATOM 2617 C C . GLU A 1 335 ? 25.137 -1.388 68.052 1.00 37.72 335 GLU A C 1
ATOM 2619 O O . GLU A 1 335 ? 24.134 -1.585 68.730 1.00 37.72 335 GLU A O 1
ATOM 2624 N N . GLY A 1 336 ? 25.893 -2.404 67.609 1.00 30.59 336 GLY A N 1
ATOM 2625 C CA . GLY A 1 336 ? 25.775 -3.781 68.111 1.00 30.59 336 GLY A CA 1
ATOM 2626 C C . GLY A 1 336 ? 26.158 -4.835 67.074 1.00 30.59 336 GLY A C 1
ATOM 2627 O O . GLY A 1 336 ? 25.397 -5.112 66.157 1.00 30.59 336 GLY A O 1
ATOM 2628 N N . GLY A 1 337 ? 27.360 -5.402 67.195 1.00 39.78 337 GLY A N 1
ATOM 2629 C CA . GLY A 1 337 ? 27.985 -6.246 66.176 1.00 39.78 337 GLY A CA 1
ATOM 2630 C C . GLY A 1 337 ? 27.318 -7.601 65.905 1.00 39.78 337 GLY A C 1
ATOM 2631 O O . GLY A 1 337 ? 27.025 -8.369 66.814 1.00 39.78 337 GLY A O 1
ATOM 2632 N N . SER A 1 338 ? 27.212 -7.935 64.620 1.00 33.12 338 SER A N 1
ATOM 2633 C CA . SER A 1 338 ? 27.415 -9.287 64.087 1.00 33.12 338 SER A CA 1
ATOM 2634 C C . SER A 1 338 ? 27.909 -9.157 62.639 1.00 33.12 338 SER A C 1
ATOM 2636 O O . SER A 1 338 ? 27.598 -8.180 61.960 1.00 33.12 338 SER A O 1
ATOM 2638 N N . ALA A 1 339 ? 28.803 -10.056 62.231 1.00 36.44 339 ALA A N 1
ATOM 2639 C CA . ALA A 1 339 ? 29.626 -9.932 61.031 1.00 36.44 339 ALA A CA 1
ATOM 2640 C C . ALA A 1 339 ? 28.806 -9.787 59.728 1.00 36.44 339 ALA A C 1
ATOM 2642 O O . ALA A 1 339 ? 27.736 -10.386 59.612 1.00 36.44 339 ALA A O 1
ATOM 2643 N N . PRO A 1 340 ? 29.307 -9.029 58.732 1.00 37.00 340 PRO A N 1
ATOM 2644 C CA . PRO A 1 340 ? 28.636 -8.872 57.448 1.00 37.00 340 PRO A CA 1
ATOM 2645 C C . PRO A 1 340 ? 28.645 -10.206 56.694 1.00 37.00 340 PRO A C 1
ATOM 2647 O O . PRO A 1 340 ? 29.704 -10.759 56.398 1.00 37.00 340 PRO A O 1
ATOM 2650 N N . VAL A 1 341 ? 27.455 -10.724 56.396 1.00 45.38 341 VAL A N 1
ATOM 2651 C CA . VAL A 1 341 ? 27.275 -11.837 55.461 1.00 45.38 341 VAL A CA 1
ATOM 2652 C C . VAL A 1 341 ? 27.646 -11.327 54.069 1.00 45.38 341 VAL A C 1
ATOM 2654 O O . VAL A 1 341 ? 27.081 -10.342 53.598 1.00 45.38 341 VAL A O 1
ATOM 2657 N N . ASP A 1 342 ? 28.636 -11.968 53.449 1.00 36.62 342 ASP A N 1
ATOM 2658 C CA . ASP A 1 342 ? 29.138 -11.627 52.118 1.00 36.62 342 ASP A CA 1
ATOM 2659 C C . ASP A 1 342 ? 28.003 -11.765 51.074 1.00 36.62 342 ASP A C 1
ATOM 2661 O O . ASP A 1 342 ? 27.451 -12.860 50.912 1.00 36.62 342 ASP A O 1
ATOM 2665 N N . PRO A 1 343 ? 27.621 -10.682 50.369 1.00 45.19 343 PRO A N 1
ATOM 2666 C CA . PRO A 1 343 ? 26.521 -10.686 49.398 1.00 45.19 343 PRO A CA 1
ATOM 2667 C C . PRO A 1 343 ? 26.782 -11.589 48.182 1.00 45.19 343 PRO A C 1
ATOM 2669 O O . PRO A 1 343 ? 25.850 -11.916 47.449 1.00 45.19 343 PRO A O 1
ATOM 2672 N N . SER A 1 344 ? 28.015 -12.065 48.006 1.00 43.44 344 SER A N 1
ATOM 2673 C CA . SER A 1 344 ? 28.404 -13.004 46.948 1.00 43.44 344 SER A CA 1
ATOM 2674 C C . SER A 1 344 ? 27.859 -14.429 47.161 1.00 43.44 344 SER A C 1
ATOM 2676 O O . SER A 1 344 ? 27.896 -15.246 46.246 1.00 43.44 344 SER A O 1
ATOM 2678 N N . ALA A 1 345 ? 27.343 -14.755 48.355 1.00 49.03 345 ALA A N 1
ATOM 2679 C CA . ALA A 1 345 ? 26.798 -16.081 48.678 1.00 49.03 345 ALA A CA 1
ATOM 2680 C C . ALA A 1 345 ? 25.317 -16.279 48.283 1.00 49.03 345 ALA A C 1
ATOM 2682 O O . ALA A 1 345 ? 24.790 -17.389 48.407 1.00 49.03 345 ALA A O 1
ATOM 2683 N N . ILE A 1 346 ? 24.640 -15.208 47.851 1.00 50.56 346 ILE A N 1
ATOM 2684 C CA . ILE A 1 346 ? 23.182 -15.165 47.626 1.00 50.56 346 ILE A CA 1
ATOM 2685 C C . ILE A 1 346 ? 22.844 -15.136 46.125 1.00 50.56 346 ILE A C 1
ATOM 2687 O O . ILE A 1 346 ? 21.735 -15.492 45.722 1.00 50.56 346 ILE A O 1
ATOM 2691 N N . GLU A 1 347 ? 23.800 -14.777 45.269 1.00 45.16 347 GLU A N 1
ATOM 2692 C CA . GLU A 1 347 ? 23.578 -14.706 43.829 1.00 45.16 347 GLU A CA 1
ATOM 2693 C C . GLU A 1 347 ? 23.575 -16.117 43.211 1.00 45.16 347 GLU A C 1
ATOM 2695 O O . GLU A 1 347 ? 24.613 -16.742 43.011 1.00 45.16 347 GLU A O 1
ATOM 2700 N N . GLY A 1 348 ? 22.370 -16.642 42.956 1.00 52.22 348 GLY A N 1
ATOM 2701 C CA . GLY A 1 348 ? 22.146 -17.919 42.265 1.00 52.22 348 GLY A CA 1
ATOM 2702 C C . GLY A 1 348 ? 21.421 -19.008 43.064 1.00 52.22 348 GLY A C 1
ATOM 2703 O O . GLY A 1 348 ? 21.162 -20.072 42.506 1.00 52.22 348 GLY A O 1
ATOM 2704 N N . LYS A 1 349 ? 21.056 -18.773 44.333 1.00 46.91 349 LYS A N 1
ATOM 2705 C CA . LYS A 1 349 ? 20.298 -19.747 45.141 1.00 46.91 349 LYS A CA 1
ATOM 2706 C C . LYS A 1 349 ? 18.789 -19.512 45.027 1.00 46.91 349 LYS A C 1
ATOM 2708 O O . LYS A 1 349 ? 18.312 -18.395 45.230 1.00 46.91 349 LYS A O 1
ATOM 2713 N N . SER A 1 350 ? 18.029 -20.559 44.704 1.00 46.81 350 SER A N 1
ATOM 2714 C CA . SER A 1 350 ? 16.567 -20.489 44.616 1.00 46.81 350 SER A CA 1
ATOM 2715 C C . SER A 1 350 ? 15.958 -20.307 46.008 1.00 46.81 350 SER A C 1
ATOM 2717 O O . SER A 1 350 ? 16.486 -20.797 47.003 1.00 46.81 350 SER A O 1
ATOM 2719 N N . PHE A 1 351 ? 14.808 -19.636 46.098 1.00 44.28 351 PHE A N 1
ATOM 2720 C CA . PHE A 1 351 ? 14.050 -19.465 47.347 1.00 44.28 351 PHE A CA 1
ATOM 2721 C C . PHE A 1 351 ? 13.783 -20.800 48.062 1.00 44.28 351 PHE A C 1
ATOM 2723 O O . PHE A 1 351 ? 13.821 -20.862 49.288 1.00 44.28 351 PHE A O 1
ATOM 2730 N N . ALA A 1 352 ? 13.581 -21.877 47.297 1.00 53.06 352 ALA A N 1
ATOM 2731 C CA . ALA A 1 352 ? 13.437 -23.226 47.834 1.00 53.06 352 ALA A CA 1
ATOM 2732 C C . ALA A 1 352 ? 14.708 -23.713 48.552 1.00 53.06 352 ALA A C 1
ATOM 2734 O O . ALA A 1 352 ? 14.604 -24.333 49.608 1.00 53.06 352 ALA A O 1
ATOM 2735 N N . ASP A 1 353 ? 15.890 -23.370 48.032 1.00 54.47 353 ASP A N 1
ATOM 2736 C CA . ASP A 1 353 ? 17.173 -23.752 48.621 1.00 54.47 353 ASP A CA 1
ATOM 2737 C C . ASP A 1 353 ? 17.387 -23.022 49.951 1.00 54.47 353 ASP A C 1
ATOM 2739 O O . ASP A 1 353 ? 17.695 -23.663 50.951 1.00 54.47 353 ASP A O 1
ATOM 2743 N N . MET A 1 354 ? 17.096 -21.717 50.011 1.00 53.97 354 MET A N 1
ATOM 2744 C CA . MET A 1 354 ? 17.197 -20.927 51.249 1.00 53.97 354 MET A CA 1
ATOM 2745 C C . MET A 1 354 ? 16.201 -21.377 52.326 1.00 53.97 354 MET A C 1
ATOM 2747 O O . MET A 1 354 ? 16.546 -21.439 53.506 1.00 53.97 354 MET A O 1
ATOM 2751 N N . TRP A 1 355 ? 14.978 -21.741 51.934 1.00 60.72 355 TRP A N 1
ATOM 2752 C CA . TRP A 1 355 ? 13.999 -22.310 52.864 1.00 60.72 355 TRP A CA 1
ATOM 2753 C C . TRP A 1 355 ? 14.390 -23.703 53.350 1.00 60.72 355 TRP A C 1
ATOM 2755 O O . TRP A 1 355 ? 14.175 -24.023 54.518 1.00 60.72 355 TRP A O 1
ATOM 2765 N N . SER A 1 356 ? 14.981 -24.526 52.484 1.00 61.22 356 SER A N 1
ATOM 2766 C CA . SER A 1 356 ? 15.470 -25.847 52.875 1.00 61.22 356 SER A CA 1
ATOM 2767 C C . SER A 1 356 ? 16.686 -25.765 53.804 1.00 61.22 356 SER A C 1
ATOM 2769 O O . SER A 1 356 ? 16.726 -26.499 54.788 1.00 61.22 356 SER A O 1
ATOM 2771 N N . GLU A 1 357 ? 17.610 -24.824 53.569 1.00 65.50 357 GLU A N 1
ATOM 2772 C CA . GLU A 1 357 ? 18.738 -24.527 54.465 1.00 65.50 357 GLU A CA 1
ATOM 2773 C C . GLU A 1 357 ? 18.234 -24.048 55.831 1.00 65.50 357 GLU A C 1
ATOM 2775 O O . GLU A 1 357 ? 18.687 -24.553 56.852 1.00 65.50 357 GLU A O 1
ATOM 2780 N N . PHE A 1 358 ? 17.238 -23.157 55.865 1.00 69.62 358 PHE A N 1
ATOM 2781 C CA . PHE A 1 358 ? 16.636 -22.684 57.113 1.00 69.62 358 PHE A CA 1
ATOM 2782 C C . PHE A 1 358 ? 15.931 -23.805 57.894 1.00 69.62 358 PHE A C 1
ATOM 2784 O O . PHE A 1 358 ? 16.116 -23.926 59.102 1.00 69.62 358 PHE A O 1
ATOM 2791 N N . LEU A 1 359 ? 15.154 -24.663 57.224 1.00 70.50 359 LEU A N 1
ATOM 2792 C CA . LEU A 1 359 ? 14.485 -25.796 57.874 1.00 70.50 359 LEU A CA 1
ATOM 2793 C C . LEU A 1 359 ? 15.482 -26.850 58.378 1.00 70.50 359 LEU A C 1
ATOM 2795 O O . LEU A 1 359 ? 15.253 -27.447 59.430 1.00 70.50 359 LEU A O 1
ATOM 2799 N N . LEU A 1 360 ? 16.580 -27.076 57.652 1.00 70.81 360 LEU A N 1
ATOM 2800 C CA . LEU A 1 360 ? 17.668 -27.962 58.075 1.00 70.81 360 LEU A CA 1
ATOM 2801 C C . LEU A 1 360 ? 18.444 -27.382 59.263 1.00 70.81 360 LEU A C 1
ATOM 2803 O O . LEU A 1 360 ? 18.738 -28.115 60.208 1.00 70.81 360 LEU A O 1
ATOM 2807 N N . ASP A 1 361 ? 18.729 -26.081 59.244 1.00 63.31 361 ASP A N 1
ATOM 2808 C CA . ASP A 1 361 ? 19.407 -25.374 60.331 1.00 63.31 361 ASP A CA 1
ATOM 2809 C C . ASP A 1 361 ? 18.556 -25.405 61.610 1.00 63.31 361 ASP A C 1
ATOM 2811 O O . ASP A 1 361 ? 19.038 -25.787 62.678 1.00 63.31 361 ASP A O 1
ATOM 2815 N N . GLU A 1 362 ? 17.252 -25.160 61.497 1.00 59.41 362 GLU A N 1
ATOM 2816 C CA . GLU A 1 362 ? 16.349 -25.175 62.649 1.00 59.41 362 GLU A CA 1
ATOM 2817 C C . GLU A 1 362 ? 16.054 -26.588 63.173 1.00 59.41 362 GLU A C 1
ATOM 2819 O O . GLU A 1 362 ? 15.930 -26.790 64.383 1.00 59.41 362 GLU A O 1
ATOM 2824 N N . ALA A 1 363 ? 16.044 -27.601 62.300 1.00 60.56 363 ALA A N 1
ATOM 2825 C CA . ALA A 1 363 ? 15.998 -29.003 62.719 1.00 60.56 363 ALA A CA 1
ATOM 2826 C C . ALA A 1 363 ? 17.292 -29.444 63.429 1.00 60.56 363 ALA A C 1
ATOM 2828 O O . ALA A 1 363 ? 17.249 -30.304 64.310 1.00 60.56 363 ALA A O 1
ATOM 2829 N N . SER A 1 364 ? 18.439 -28.855 63.077 1.00 59.94 364 SER A N 1
ATOM 2830 C CA . SER A 1 364 ? 19.734 -29.173 63.690 1.00 59.94 364 SER A CA 1
ATOM 2831 C C . SER A 1 364 ? 19.953 -28.499 65.052 1.00 59.94 364 SER A C 1
ATOM 2833 O O . SER A 1 364 ? 20.629 -29.073 65.906 1.00 59.94 364 SER A O 1
ATOM 2835 N N . LYS A 1 365 ? 19.320 -27.342 65.296 1.00 57.56 365 LYS A N 1
ATOM 2836 C CA . LYS A 1 365 ? 19.296 -26.655 66.604 1.00 57.56 365 LYS A CA 1
ATOM 2837 C C . LYS A 1 365 ? 18.343 -27.300 67.616 1.00 57.56 365 LYS A C 1
ATOM 2839 O O . LYS A 1 365 ? 18.380 -26.964 68.795 1.00 57.56 365 LYS A O 1
ATOM 2844 N N . GLY A 1 366 ? 17.505 -28.235 67.168 1.00 48.72 366 GLY A N 1
ATOM 2845 C CA . GLY A 1 366 ? 16.577 -29.013 67.990 1.00 48.72 366 GLY A CA 1
ATOM 2846 C C . GLY A 1 366 ? 17.191 -30.243 68.671 1.00 48.72 366 GLY A C 1
ATOM 2847 O O . GLY A 1 366 ? 16.520 -31.275 68.744 1.00 48.72 366 GLY A O 1
ATOM 2848 N N . LYS A 1 367 ? 18.442 -30.163 69.146 1.00 38.16 367 LYS A N 1
ATOM 2849 C CA . LYS A 1 367 ? 19.066 -31.171 70.018 1.00 38.16 367 LYS A CA 1
ATOM 2850 C C . LYS A 1 367 ? 19.589 -30.567 71.308 1.00 38.16 367 LYS A C 1
ATOM 2852 O O . LYS A 1 367 ? 20.326 -29.562 71.221 1.00 38.16 367 LYS A O 1
#

Secondary structure (DSSP, 8-state):
-------------------------SSHHHHHHHHHHHHHHHHHHHHHHHHHHHHHHHHHHHHHHHHHHHHHHHHHHHHHHHHHHHHHHHHHHHHHHHHHHHHHHHHHHHHHHHHHHHHHHHHHHHHHHHHHHHHHHHHHHHHHHHHHHHHHHHHHHHHHHHHHHHHHHHHHHHHHHHHHHHHHHHHHHHHHHHHHHHHHHHHHHHHHHHHHHHHHHHHHS-------TTHHHHHHHHHHHHHHHHHHHHHHHHHHHHHHHHHHHGGGS--HHHHHHHHHHHHH-S-HHHHHHHHHHHTT--HHHHHHTT-----SS-----TTTTS-----------PPPPGGGTTT--HHHHHHHHHHHHHHS--

Organism: NCBI:txid1317066